Protein AF-A0A4U1AKC6-F1 (afdb_monomer_lite)

Secondary structure (DSSP, 8-state):
---HHHHHHHHHHHHSS--HHHHHHHHS-HHHHHHHH-GGGHHHHHHHHHHHH-HHHHHHHHHHHHHHHHHHHHHHHHHHT--HHHHHHHHHHHHHHHHHHHTBSS---HHHHHHHHHHTTGGGGT-SSTTHHHHHHHHHHHTT--HHHHHHHHHTGGGT--HHHHHHTTPPPS-----SHHHHHHHHHHHHHHHHHSS-STT--HHHHHHTHHHHHHH-HHHH-SHHHHHHHHHHHHHHHHHB--

pLDDT: mean 96.34, std 4.0, range [59.72, 98.94]

Foldseek 3Di:
DDDLVVQQVVCCVPPVGSVVVLSCVQPVDPVCNCVLLDLVCLLVNLVVQCVPPRDVSSLSSLLVSLCVLCVVLLVVLVVLQADPVLQVLLSQLLSLLSVLVSFFPDDDDNSLLNLLSNQLQSLNSPDPALCSLVSSLVVCVVVVHDPSSSLLNNQLRLLWDDQVVCVVRVHDGDGSDDDDPSSLSSSLSSLLSCVAPVCPDPPDDSVNSLVCVLVCLVVDCVSVVDVVSSVSSVVSSVVSVVRGDD

Structure (mmCIF, N/CA/C/O backbone):
data_AF-A0A4U1AKC6-F1
#
_entry.id   AF-A0A4U1AKC6-F1
#
loop_
_atom_site.group_PDB
_atom_site.id
_atom_site.type_symbol
_atom_site.label_atom_id
_atom_site.label_alt_id
_atom_site.label_comp_id
_atom_site.label_asym_id
_atom_site.label_entity_id
_atom_site.label_seq_id
_atom_site.pdbx_PDB_ins_code
_atom_site.Cartn_x
_atom_site.Cartn_y
_atom_site.Cartn_z
_atom_site.occupancy
_atom_site.B_iso_or_equiv
_atom_site.auth_seq_id
_atom_site.auth_comp_id
_atom_site.auth_asym_id
_atom_site.auth_atom_id
_atom_site.pdbx_PDB_model_num
ATOM 1 N N . MET A 1 1 ? -4.965 -4.550 -18.587 1.00 74.94 1 MET A N 1
ATOM 2 C CA . MET A 1 1 ? -3.741 -3.857 -18.993 1.00 74.94 1 MET A CA 1
ATOM 3 C C . MET A 1 1 ? -4.149 -2.709 -19.887 1.00 74.94 1 MET A C 1
ATOM 5 O O . MET A 1 1 ? -4.777 -2.966 -20.922 1.00 74.94 1 MET A O 1
ATOM 9 N N . PRO A 1 2 ? -3.927 -1.463 -19.452 1.00 80.12 2 PRO A N 1
ATOM 10 C CA . PRO A 1 2 ? -4.026 -0.302 -20.313 1.00 80.12 2 PRO A CA 1
ATOM 11 C C . PRO A 1 2 ? -3.166 -0.471 -21.583 1.00 80.12 2 PRO A C 1
ATOM 13 O O . PRO A 1 2 ? -2.236 -1.275 -21.623 1.00 80.12 2 PRO A O 1
ATOM 16 N N . PRO A 1 3 ? -3.486 0.234 -22.678 1.00 87.94 3 PRO A N 1
ATOM 17 C CA . PRO A 1 3 ? -2.631 0.234 -23.862 1.00 87.94 3 PRO A CA 1
ATOM 18 C C . PRO A 1 3 ? -1.276 0.905 -23.583 1.00 87.94 3 PRO A C 1
ATOM 20 O O . PRO A 1 3 ? -1.229 1.885 -22.849 1.00 87.94 3 PRO A O 1
ATOM 23 N N . TYR A 1 4 ? -0.207 0.494 -24.271 1.00 90.56 4 TYR A N 1
ATOM 24 C CA . TYR A 1 4 ? 1.135 1.106 -24.178 1.00 90.56 4 TYR A CA 1
ATOM 25 C C . TYR A 1 4 ? 1.124 2.650 -24.233 1.00 90.56 4 TYR A C 1
ATOM 27 O O . TYR A 1 4 ? 1.686 3.329 -23.379 1.00 90.56 4 TYR A O 1
ATOM 35 N N . ALA A 1 5 ? 0.393 3.233 -25.191 1.00 91.31 5 ALA A N 1
ATOM 36 C CA . ALA A 1 5 ? 0.282 4.690 -25.322 1.00 91.31 5 ALA A CA 1
ATOM 37 C C . ALA A 1 5 ? -0.410 5.368 -24.122 1.00 91.31 5 ALA A C 1
ATOM 39 O O . ALA A 1 5 ? -0.237 6.566 -23.906 1.00 91.31 5 ALA A O 1
ATOM 40 N N . GLN A 1 6 ? -1.226 4.628 -23.366 1.00 91.06 6 GLN A N 1
ATOM 41 C CA . GLN A 1 6 ? -1.815 5.111 -22.122 1.00 91.06 6 GLN A CA 1
ATOM 42 C C . GLN A 1 6 ? -0.769 5.144 -21.005 1.00 91.06 6 GLN A C 1
ATOM 44 O O . GLN A 1 6 ? -0.759 6.114 -20.255 1.00 91.06 6 GLN A O 1
ATOM 49 N N . HIS A 1 7 ? 0.125 4.154 -20.928 1.00 91.56 7 HIS A N 1
ATOM 50 C CA . HIS A 1 7 ? 1.204 4.140 -19.940 1.00 91.56 7 HIS A CA 1
ATOM 51 C C . HIS A 1 7 ? 2.146 5.340 -20.103 1.00 91.56 7 HIS A C 1
ATOM 53 O O . HIS A 1 7 ? 2.343 6.074 -19.140 1.00 91.56 7 HIS A O 1
ATOM 59 N N . LEU A 1 8 ? 2.591 5.650 -21.329 1.00 92.25 8 LEU A N 1
ATOM 60 C CA . LEU A 1 8 ? 3.432 6.835 -21.586 1.00 92.25 8 LEU A CA 1
ATOM 61 C C . LEU A 1 8 ? 2.764 8.145 -21.135 1.00 92.25 8 LEU A C 1
ATOM 63 O O . LEU A 1 8 ? 3.387 8.985 -20.489 1.00 92.25 8 LEU A O 1
ATOM 67 N N . LYS A 1 9 ? 1.466 8.312 -21.428 1.00 93.25 9 LYS A N 1
ATOM 68 C CA . LYS A 1 9 ? 0.697 9.495 -21.005 1.00 93.25 9 LYS A CA 1
ATOM 69 C C . LYS A 1 9 ? 0.550 9.577 -19.491 1.00 93.25 9 LYS A C 1
ATOM 71 O O . LYS A 1 9 ? 0.608 10.670 -18.929 1.00 93.25 9 LYS A O 1
ATOM 76 N N . THR A 1 10 ? 0.298 8.441 -18.845 1.00 91.00 10 THR A N 1
ATOM 77 C CA . THR A 1 10 ? 0.176 8.370 -17.390 1.00 91.00 10 THR A CA 1
ATOM 78 C C . THR A 1 10 ? 1.509 8.716 -16.726 1.00 91.00 10 THR A C 1
ATOM 80 O O . THR A 1 10 ? 1.499 9.556 -15.828 1.00 91.00 10 THR A O 1
ATOM 83 N N . SER A 1 11 ? 2.624 8.166 -17.217 1.00 92.00 11 SER A N 1
ATOM 84 C CA . SER A 1 11 ? 3.982 8.492 -16.765 1.00 92.00 11 SER A CA 1
ATOM 85 C C . SER A 1 11 ? 4.266 9.986 -16.901 1.00 92.00 11 SER A C 1
ATOM 87 O O . SER A 1 11 ? 4.540 10.649 -15.905 1.00 92.00 11 SER A O 1
ATOM 89 N N . LEU A 1 12 ? 4.059 10.558 -18.095 1.00 92.50 12 LEU A N 1
ATOM 90 C CA . LEU A 1 12 ? 4.281 11.986 -18.356 1.00 92.50 12 LEU A CA 1
ATOM 91 C C . LEU A 1 12 ? 3.506 12.886 -17.386 1.00 92.50 12 LEU A C 1
ATOM 93 O O . LEU A 1 12 ? 4.024 13.896 -16.917 1.00 92.50 12 LEU A O 1
ATOM 97 N N . ARG A 1 13 ? 2.261 12.518 -17.064 1.00 90.31 13 ARG A N 1
ATOM 98 C CA . ARG A 1 13 ? 1.429 13.259 -16.107 1.00 90.31 13 ARG A CA 1
ATOM 99 C C . ARG A 1 13 ? 1.973 13.189 -14.677 1.00 90.31 13 ARG A C 1
ATOM 101 O O . ARG A 1 13 ? 1.800 14.154 -13.940 1.00 90.31 13 ARG A O 1
ATOM 108 N N . ARG A 1 14 ? 2.556 12.059 -14.272 1.00 85.94 14 ARG A N 1
ATOM 109 C CA . ARG A 1 14 ? 3.042 11.824 -12.903 1.00 85.94 14 ARG A CA 1
ATOM 110 C C . ARG A 1 14 ? 4.423 12.411 -12.663 1.00 85.94 14 ARG A C 1
ATOM 112 O O . ARG A 1 14 ? 4.653 13.011 -11.622 1.00 85.94 14 ARG A O 1
ATOM 119 N N . THR A 1 15 ? 5.323 12.222 -13.618 1.00 86.56 15 THR A N 1
ATOM 120 C CA . THR A 1 15 ? 6.755 12.469 -13.429 1.00 86.56 15 THR A CA 1
ATOM 121 C C . THR A 1 15 ? 7.267 13.657 -14.241 1.00 86.56 15 THR A C 1
ATOM 123 O O . THR A 1 15 ? 8.363 14.144 -13.992 1.00 86.56 15 THR A O 1
ATOM 126 N N . GLY A 1 16 ? 6.489 14.137 -15.216 1.00 90.69 16 GLY A N 1
ATOM 127 C CA . GLY A 1 16 ? 6.961 15.095 -16.216 1.00 90.69 16 GLY A CA 1
ATOM 128 C C . GLY A 1 16 ? 7.743 14.453 -17.368 1.00 90.69 16 GLY A C 1
ATOM 129 O O . GLY A 1 16 ? 8.093 15.163 -18.306 1.00 90.69 16 GLY A O 1
ATOM 130 N N . GLU A 1 17 ? 7.948 13.130 -17.348 1.00 90.06 17 GLU A N 1
ATOM 131 C CA . GLU A 1 17 ? 8.683 12.360 -18.356 1.00 90.06 17 GLU A CA 1
ATOM 132 C C . GLU A 1 17 ? 7.906 11.093 -18.760 1.00 90.06 17 GLU A C 1
ATOM 134 O O . GLU A 1 17 ? 7.231 10.444 -17.959 1.00 90.06 17 GLU A O 1
ATOM 139 N N . GLU A 1 18 ? 8.004 10.679 -20.021 1.00 92.38 18 GLU A N 1
ATOM 140 C CA . GLU A 1 18 ? 7.294 9.478 -20.499 1.00 92.38 18 GLU A CA 1
ATOM 141 C C . GLU A 1 18 ? 7.918 8.166 -19.997 1.00 92.38 18 GLU A C 1
ATOM 143 O O . GLU A 1 18 ? 7.297 7.108 -20.114 1.00 92.38 18 GLU A O 1
ATOM 148 N N . TYR A 1 19 ? 9.163 8.212 -19.497 1.00 93.88 19 TYR A N 1
ATOM 149 C CA . TYR A 1 19 ? 9.968 7.025 -19.186 1.00 93.88 19 TYR A CA 1
ATOM 150 C C . TYR A 1 19 ? 9.898 5.979 -20.314 1.00 93.88 19 TYR A C 1
ATOM 152 O O . TYR A 1 19 ? 9.775 4.776 -20.079 1.00 93.88 19 TYR A O 1
ATOM 160 N N . GLN A 1 20 ? 9.952 6.443 -21.569 1.00 95.31 20 GLN A N 1
ATOM 161 C CA . GLN A 1 20 ? 9.741 5.599 -22.744 1.00 95.31 20 GLN A CA 1
ATOM 162 C C . GLN A 1 20 ? 10.664 4.364 -22.778 1.00 95.31 20 GLN A C 1
ATOM 164 O O . GLN A 1 20 ? 10.145 3.276 -23.016 1.00 95.31 20 GLN A O 1
ATOM 169 N N . PRO A 1 21 ? 11.976 4.452 -22.458 1.00 96.12 21 PRO A N 1
ATOM 170 C CA . PRO A 1 21 ? 12.844 3.270 -22.430 1.00 96.12 21 PRO A CA 1
ATOM 171 C C . PRO A 1 21 ? 12.407 2.192 -21.425 1.00 96.12 21 PRO A C 1
ATOM 173 O O . PRO A 1 21 ? 12.515 1.001 -21.718 1.00 96.12 21 PRO A O 1
ATOM 176 N N . LEU A 1 22 ? 11.890 2.597 -20.260 1.00 96.38 22 LEU A N 1
ATOM 177 C CA . LEU A 1 22 ? 11.347 1.680 -19.254 1.00 96.38 22 LEU A CA 1
ATOM 178 C C . LEU A 1 22 ? 10.074 1.004 -19.775 1.00 96.38 22 LEU A C 1
ATOM 180 O O . LEU A 1 22 ? 9.939 -0.213 -19.681 1.00 96.38 22 LEU A O 1
ATOM 184 N N . HIS A 1 23 ? 9.158 1.779 -20.356 1.00 95.25 23 HIS A N 1
ATOM 185 C CA . HIS A 1 23 ? 7.912 1.257 -20.914 1.00 95.25 23 HIS A CA 1
ATOM 186 C C . HIS A 1 23 ? 8.148 0.349 -22.124 1.00 95.25 23 HIS A C 1
ATOM 188 O O . HIS A 1 23 ? 7.481 -0.674 -22.271 1.00 95.25 23 HIS A O 1
ATOM 194 N N . ASP A 1 24 ? 9.131 0.667 -22.967 1.00 95.12 24 ASP A N 1
ATOM 195 C CA . ASP A 1 24 ? 9.575 -0.208 -24.052 1.00 95.12 24 ASP A CA 1
ATOM 196 C C . ASP A 1 24 ? 10.076 -1.542 -23.507 1.00 95.12 24 ASP A C 1
ATOM 198 O O . ASP A 1 24 ? 9.675 -2.603 -23.992 1.00 95.12 24 ASP A O 1
ATOM 202 N N . TRP A 1 25 ? 10.902 -1.493 -22.459 1.00 96.25 25 TRP A N 1
ATOM 203 C CA . TRP A 1 25 ? 11.347 -2.688 -21.760 1.00 96.25 25 TRP A CA 1
ATOM 204 C C . TRP A 1 25 ? 10.168 -3.448 -21.136 1.00 96.25 25 TRP A C 1
ATOM 206 O O . TRP A 1 25 ? 10.124 -4.664 -21.252 1.00 96.25 25 TRP A O 1
ATOM 216 N N . LEU A 1 26 ? 9.164 -2.807 -20.547 1.00 94.25 26 LEU A N 1
ATOM 217 C CA . LEU A 1 26 ? 8.027 -3.524 -19.952 1.00 94.25 26 LEU A CA 1
ATOM 218 C C . LEU A 1 26 ? 7.121 -4.204 -20.991 1.00 94.25 26 LEU A C 1
ATOM 220 O O . LEU A 1 26 ? 6.783 -5.382 -20.833 1.00 94.25 26 LEU A O 1
ATOM 224 N N . ASP A 1 27 ? 6.767 -3.491 -22.062 1.00 93.19 27 ASP A N 1
ATOM 225 C CA . ASP A 1 27 ? 5.608 -3.836 -22.893 1.00 93.19 27 ASP A CA 1
ATOM 226 C C . ASP A 1 27 ? 5.921 -4.213 -24.340 1.00 93.19 27 ASP A C 1
ATOM 228 O O . ASP A 1 27 ? 5.207 -5.032 -24.924 1.00 93.19 27 ASP A O 1
ATOM 232 N N . ASN A 1 28 ? 6.980 -3.657 -24.933 1.00 90.62 28 ASN A N 1
ATOM 233 C CA . ASN A 1 28 ? 7.262 -3.814 -26.366 1.00 90.62 28 ASN A CA 1
ATOM 234 C C . ASN A 1 28 ? 8.103 -5.059 -26.696 1.00 90.62 28 ASN A C 1
ATOM 236 O O . ASN A 1 28 ? 8.597 -5.212 -27.813 1.00 90.62 28 ASN A O 1
ATOM 240 N N . HIS A 1 29 ? 8.190 -5.990 -25.743 1.00 89.81 29 HIS A N 1
ATOM 241 C CA . HIS A 1 29 ? 8.815 -7.303 -25.890 1.00 89.81 29 HIS A CA 1
ATOM 242 C C . HIS A 1 29 ? 7.900 -8.399 -25.316 1.00 89.81 29 HIS A C 1
ATOM 244 O O . HIS A 1 29 ? 8.064 -8.803 -24.156 1.00 89.81 29 HIS A O 1
ATOM 250 N N . PRO A 1 30 ? 6.908 -8.879 -26.091 1.00 86.50 30 PRO A N 1
ATOM 251 C CA . PRO A 1 30 ? 5.894 -9.822 -25.615 1.00 86.50 30 PRO A CA 1
ATOM 252 C C . PRO A 1 30 ? 6.463 -11.103 -24.990 1.00 86.50 30 PRO A C 1
ATOM 254 O O . PRO A 1 30 ? 5.869 -11.655 -24.069 1.00 86.50 30 PRO A O 1
ATOM 257 N N . GLU A 1 31 ? 7.625 -11.557 -25.458 1.00 91.75 31 GLU A N 1
ATOM 258 C CA . GLU A 1 31 ? 8.335 -12.733 -24.956 1.00 91.75 31 GLU A CA 1
ATOM 259 C C . GLU A 1 31 ? 8.866 -12.571 -23.522 1.00 91.75 31 GLU A C 1
ATOM 261 O O . GLU A 1 31 ? 9.054 -13.565 -22.822 1.00 91.75 31 GLU A O 1
ATOM 266 N N . PHE A 1 32 ? 9.073 -11.331 -23.068 1.00 91.38 32 PHE A N 1
ATOM 267 C CA . PHE A 1 32 ? 9.562 -11.015 -21.725 1.00 91.38 32 PHE A CA 1
ATOM 268 C C . PHE A 1 32 ? 8.517 -10.320 -20.850 1.00 91.38 32 PHE A C 1
ATOM 270 O O . PHE A 1 32 ? 8.712 -10.254 -19.635 1.00 91.38 32 PHE A O 1
ATOM 277 N N . LYS A 1 33 ? 7.408 -9.835 -21.431 1.00 90.50 33 LYS A N 1
ATOM 278 C CA . LYS A 1 33 ? 6.385 -9.059 -20.715 1.00 90.50 33 LYS A CA 1
ATOM 279 C C . LYS A 1 33 ? 5.921 -9.762 -19.441 1.00 90.50 33 LYS A C 1
ATOM 281 O O . LYS A 1 33 ? 5.939 -9.143 -18.383 1.00 90.50 33 LYS A O 1
ATOM 286 N N . THR A 1 34 ? 5.580 -11.052 -19.509 1.00 91.62 34 THR A N 1
ATOM 287 C CA . THR A 1 34 ? 5.166 -11.820 -18.322 1.00 91.62 34 THR A CA 1
ATOM 288 C C . THR A 1 34 ? 6.220 -11.742 -17.220 1.00 91.62 34 THR A C 1
ATOM 290 O O . THR A 1 34 ? 5.922 -11.232 -16.150 1.00 91.62 34 THR A O 1
ATOM 293 N N . ALA A 1 35 ? 7.472 -12.125 -17.497 1.00 93.69 35 ALA A N 1
ATOM 294 C CA . ALA A 1 35 ? 8.550 -12.119 -16.502 1.00 93.69 35 ALA A CA 1
ATOM 295 C C . ALA A 1 35 ? 8.815 -10.729 -15.890 1.00 93.69 35 ALA A C 1
ATOM 297 O O . ALA A 1 35 ? 9.144 -10.622 -14.710 1.00 93.69 35 ALA A O 1
ATOM 298 N N . ARG A 1 36 ? 8.633 -9.657 -16.668 1.00 95.19 36 ARG A N 1
ATOM 299 C CA . ARG A 1 36 ? 8.814 -8.271 -16.204 1.00 95.19 36 ARG A CA 1
ATOM 300 C C . ARG A 1 36 ? 7.673 -7.778 -15.299 1.00 95.19 36 ARG A C 1
ATOM 302 O O . ARG A 1 36 ? 7.880 -6.850 -14.525 1.00 95.19 36 ARG A O 1
ATOM 309 N N . HIS A 1 37 ? 6.514 -8.439 -15.342 1.00 95.38 37 HIS A N 1
ATOM 310 C CA . HIS A 1 37 ? 5.344 -8.165 -14.496 1.00 95.38 37 HIS A CA 1
ATOM 311 C C . HIS A 1 37 ? 5.134 -9.209 -13.385 1.00 95.38 37 HIS A C 1
ATOM 313 O O . HIS A 1 37 ? 4.281 -9.026 -12.516 1.00 95.38 37 HIS A O 1
ATOM 319 N N . GLU A 1 38 ? 5.884 -10.315 -13.399 1.00 95.44 38 GLU A N 1
ATOM 320 C CA . GLU A 1 38 ? 5.752 -11.386 -12.413 1.00 95.44 38 GLU A CA 1
ATOM 321 C C . GLU A 1 38 ? 6.116 -10.897 -11.006 1.00 95.44 38 GLU A C 1
ATOM 323 O O . GLU A 1 38 ? 7.218 -10.403 -10.748 1.00 95.44 38 GLU A O 1
ATOM 328 N N . LEU A 1 39 ? 5.213 -11.128 -10.050 1.00 97.19 39 LEU A N 1
ATOM 329 C CA . LEU A 1 39 ? 5.406 -10.717 -8.657 1.00 97.19 39 LEU A CA 1
ATOM 330 C C . LEU A 1 39 ? 6.612 -11.403 -7.998 1.00 97.19 39 LEU A C 1
ATOM 332 O O . LEU A 1 39 ? 7.217 -10.854 -7.078 1.00 97.19 39 LEU A O 1
ATOM 336 N N . SER A 1 40 ? 6.986 -12.602 -8.450 1.00 95.88 40 SER A N 1
ATOM 337 C CA . SER A 1 40 ? 8.183 -13.293 -7.960 1.00 95.88 40 SER A CA 1
ATOM 338 C C . SER A 1 40 ? 9.488 -12.650 -8.431 1.00 95.88 40 SER A C 1
ATOM 340 O O . SER A 1 40 ? 10.507 -12.841 -7.775 1.00 95.88 40 SER A O 1
ATOM 342 N N . ALA A 1 41 ? 9.461 -11.888 -9.527 1.00 96.75 41 ALA A N 1
ATOM 343 C CA . ALA A 1 41 ? 10.635 -11.271 -10.144 1.00 96.75 41 ALA A CA 1
ATOM 344 C C . ALA A 1 41 ? 10.841 -9.802 -9.729 1.00 96.75 41 ALA A C 1
ATOM 346 O O . ALA A 1 41 ? 11.781 -9.162 -10.192 1.00 96.75 41 ALA A O 1
ATOM 347 N N . LEU A 1 42 ? 10.004 -9.248 -8.837 1.00 97.31 42 LEU A N 1
ATOM 348 C CA . LEU A 1 42 ? 10.067 -7.826 -8.464 1.00 97.31 42 LEU A CA 1
ATOM 349 C C . LEU A 1 42 ? 11.435 -7.384 -7.938 1.00 97.31 42 LEU A C 1
ATOM 351 O O . LEU A 1 42 ? 11.837 -6.262 -8.214 1.00 97.31 42 LEU A O 1
ATOM 355 N N . ALA A 1 43 ? 12.146 -8.235 -7.194 1.00 96.75 43 ALA A N 1
ATOM 356 C CA . ALA A 1 43 ? 13.473 -7.903 -6.671 1.00 96.75 43 ALA A CA 1
ATOM 357 C C . ALA A 1 43 ? 14.501 -7.718 -7.803 1.00 96.75 43 ALA A C 1
ATOM 359 O O . ALA A 1 43 ? 15.199 -6.707 -7.855 1.00 96.75 43 ALA A O 1
ATOM 360 N N . GLU A 1 44 ? 14.545 -8.675 -8.733 1.00 97.25 44 GLU A N 1
ATOM 361 C CA . GLU A 1 44 ? 15.446 -8.666 -9.891 1.00 97.25 44 GLU A CA 1
ATOM 362 C C . GLU A 1 44 ? 15.096 -7.520 -10.848 1.00 97.25 44 GLU A C 1
ATOM 364 O O . GLU A 1 44 ? 15.972 -6.762 -11.265 1.00 97.25 44 GLU A O 1
ATOM 369 N N . ASN A 1 45 ? 13.803 -7.333 -11.133 1.00 98.00 45 ASN A N 1
ATOM 370 C CA . ASN A 1 45 ? 13.319 -6.256 -11.993 1.00 98.00 45 ASN A CA 1
ATOM 371 C C . ASN A 1 45 ? 13.583 -4.878 -11.373 1.00 98.00 45 ASN A C 1
ATOM 373 O O . ASN A 1 45 ? 14.063 -3.989 -12.070 1.00 98.00 45 ASN A O 1
ATOM 377 N N . ARG A 1 46 ? 13.359 -4.704 -10.061 1.00 97.69 46 ARG A N 1
ATOM 378 C CA . ARG A 1 46 ? 13.706 -3.469 -9.338 1.00 97.69 46 ARG A CA 1
ATOM 379 C C . ARG A 1 46 ? 15.189 -3.145 -9.479 1.00 97.69 46 ARG A C 1
ATOM 381 O O . ARG A 1 46 ? 15.525 -1.999 -9.759 1.00 97.69 46 ARG A O 1
ATOM 388 N N . GLN A 1 47 ? 16.065 -4.131 -9.269 1.00 97.62 47 GLN A N 1
ATOM 389 C CA . GLN A 1 47 ? 17.507 -3.935 -9.409 1.00 97.62 47 GLN A CA 1
ATOM 390 C C . GLN A 1 47 ? 17.862 -3.509 -10.837 1.00 97.62 47 GLN A C 1
ATOM 392 O O . GLN A 1 47 ? 18.533 -2.496 -11.017 1.00 97.62 47 GLN A O 1
ATOM 397 N N . PHE A 1 48 ? 17.361 -4.232 -11.842 1.00 97.94 48 PHE A N 1
ATOM 398 C CA . PHE A 1 48 ? 17.615 -3.915 -13.245 1.00 97.94 48 PHE A CA 1
ATOM 399 C C . PHE A 1 48 ? 17.151 -2.498 -13.605 1.00 97.94 48 PHE A C 1
ATOM 401 O O . PHE A 1 48 ? 17.906 -1.735 -14.204 1.00 97.94 48 PHE A O 1
ATOM 408 N N . VAL A 1 49 ? 15.928 -2.126 -13.222 1.00 98.12 49 VAL A N 1
ATOM 409 C CA . VAL A 1 49 ? 15.372 -0.796 -13.496 1.00 98.12 49 VAL A CA 1
ATOM 410 C C . VAL A 1 49 ? 16.213 0.293 -12.828 1.00 98.12 49 VAL A C 1
ATOM 412 O O . VAL A 1 49 ? 16.580 1.261 -13.491 1.00 98.12 49 VAL A O 1
ATOM 415 N N . GLY A 1 50 ? 16.585 0.109 -11.558 1.00 97.50 50 GLY A N 1
ATOM 416 C CA . GLY A 1 50 ? 17.413 1.068 -10.826 1.00 97.50 50 GLY A CA 1
ATOM 417 C C . GLY A 1 50 ? 18.804 1.249 -11.437 1.00 97.50 50 GLY A C 1
ATOM 418 O O . GLY A 1 50 ? 19.258 2.378 -11.601 1.00 97.50 50 GLY A O 1
ATOM 419 N N . GLU A 1 51 ? 19.460 0.160 -11.847 1.00 97.94 51 GLU A N 1
ATOM 420 C CA . GLU A 1 51 ? 20.788 0.205 -12.480 1.00 97.94 51 GLU A CA 1
ATOM 421 C C . GLU A 1 51 ? 20.779 0.895 -13.853 1.00 97.94 51 GLU A C 1
ATOM 423 O O . GLU A 1 51 ? 21.781 1.498 -14.240 1.00 97.94 51 GLU A O 1
ATOM 428 N N . ASN A 1 52 ? 19.668 0.816 -14.592 1.00 97.88 52 ASN A N 1
ATOM 429 C CA . ASN A 1 52 ? 19.574 1.366 -15.947 1.00 97.88 52 ASN A CA 1
ATOM 430 C C . ASN A 1 52 ? 18.986 2.784 -15.992 1.00 97.88 52 ASN A C 1
ATOM 432 O O . ASN A 1 52 ? 19.373 3.564 -16.864 1.00 97.88 52 ASN A O 1
ATOM 436 N N . TRP A 1 53 ? 18.062 3.121 -15.086 1.00 96.81 53 TRP A N 1
ATOM 437 C CA . TRP A 1 53 ? 17.256 4.346 -15.180 1.00 96.81 53 TRP A CA 1
ATOM 438 C C . TRP A 1 53 ? 17.059 5.106 -13.857 1.00 96.81 53 TRP A C 1
ATOM 440 O O . TRP A 1 53 ? 16.446 6.171 -13.871 1.00 96.81 53 TRP A O 1
ATOM 450 N N . GLY A 1 54 ? 17.609 4.628 -12.737 1.00 95.19 54 GLY A N 1
ATOM 451 C CA . GLY A 1 54 ? 17.581 5.330 -11.447 1.00 95.19 54 GLY A CA 1
ATOM 452 C C . GLY A 1 54 ? 16.293 5.152 -10.631 1.00 95.19 54 GLY A C 1
ATOM 453 O O . GLY A 1 54 ? 15.380 4.421 -11.011 1.00 95.19 54 GLY A O 1
ATOM 454 N N . ASP A 1 55 ? 16.238 5.815 -9.472 1.00 92.94 55 ASP A N 1
ATOM 455 C CA . ASP A 1 55 ? 15.209 5.578 -8.446 1.00 92.94 55 ASP A CA 1
ATOM 456 C C . ASP A 1 55 ? 13.804 6.039 -8.863 1.00 92.94 55 ASP A C 1
ATOM 458 O O . ASP A 1 55 ? 12.823 5.349 -8.591 1.00 92.94 55 ASP A O 1
ATOM 462 N N . GLU A 1 56 ? 13.683 7.156 -9.583 1.00 93.50 56 GLU A N 1
ATOM 463 C CA . GLU A 1 56 ? 12.380 7.607 -10.093 1.00 93.50 56 GLU A CA 1
ATOM 464 C C . GLU A 1 56 ? 11.776 6.598 -11.085 1.00 93.50 56 GLU A C 1
ATOM 466 O O . GLU A 1 56 ? 10.574 6.325 -11.047 1.00 93.50 56 GLU A O 1
ATOM 471 N N . ALA A 1 57 ? 12.614 5.965 -11.914 1.00 95.69 57 ALA A N 1
ATOM 472 C CA . ALA A 1 57 ? 12.179 4.900 -12.812 1.00 95.69 57 ALA A CA 1
ATOM 473 C C . ALA A 1 57 ? 11.749 3.638 -12.050 1.00 95.69 57 ALA A C 1
ATOM 475 O O . ALA A 1 57 ? 10.854 2.929 -12.504 1.00 95.69 57 ALA A O 1
ATOM 476 N N . VAL A 1 58 ? 12.341 3.354 -10.883 1.00 97.12 58 VAL A N 1
ATOM 477 C CA . VAL A 1 58 ? 11.884 2.264 -10.003 1.00 97.12 58 VAL A CA 1
ATOM 478 C C . VAL A 1 58 ? 10.473 2.548 -9.490 1.00 97.12 58 VAL A C 1
ATOM 480 O O . VAL A 1 58 ? 9.631 1.647 -9.503 1.00 97.12 58 VAL A O 1
ATOM 483 N N . THR A 1 59 ? 10.184 3.784 -9.084 1.00 95.75 59 THR A N 1
ATOM 484 C CA . THR A 1 59 ? 8.829 4.179 -8.676 1.00 95.75 59 THR A CA 1
ATOM 485 C C . THR A 1 59 ? 7.834 4.015 -9.823 1.00 95.75 59 THR A C 1
ATOM 487 O O . THR A 1 59 ? 6.790 3.386 -9.627 1.00 95.75 59 THR A O 1
ATOM 490 N N . GLU A 1 60 ? 8.175 4.486 -11.027 1.00 96.69 60 GLU A N 1
ATOM 491 C CA . GLU A 1 60 ? 7.315 4.332 -12.209 1.00 96.69 60 GLU A CA 1
ATOM 492 C C . GLU A 1 60 ? 7.123 2.857 -12.598 1.00 96.69 60 GLU A C 1
ATOM 494 O O . GLU A 1 60 ? 6.011 2.439 -12.915 1.00 96.69 60 GLU A O 1
ATOM 499 N N . PHE A 1 61 ? 8.163 2.027 -12.482 1.00 97.94 61 PHE A N 1
ATOM 500 C CA . PHE A 1 61 ? 8.065 0.580 -12.684 1.00 97.94 61 PHE A CA 1
ATOM 501 C C . PHE A 1 61 ? 7.022 -0.055 -11.756 1.00 97.94 61 PHE A C 1
ATOM 503 O O . PHE A 1 61 ? 6.156 -0.805 -12.214 1.00 97.94 61 PHE A O 1
ATOM 510 N N . PHE A 1 62 ? 7.067 0.251 -10.457 1.00 98.31 62 PHE A N 1
ATOM 511 C CA . PHE A 1 62 ? 6.084 -0.295 -9.523 1.00 98.31 62 PHE A CA 1
ATOM 512 C C . PHE A 1 62 ? 4.681 0.254 -9.775 1.00 98.31 62 PHE A C 1
ATOM 514 O O . PHE A 1 62 ? 3.722 -0.502 -9.622 1.00 98.31 62 PHE A O 1
ATOM 521 N N . LEU A 1 63 ? 4.533 1.523 -10.172 1.00 96.62 63 LEU A N 1
ATOM 522 C CA . LEU A 1 63 ? 3.231 2.087 -10.544 1.00 96.62 63 LEU A CA 1
ATOM 523 C C . LEU A 1 63 ? 2.634 1.337 -11.729 1.00 96.62 63 LEU A C 1
ATOM 525 O O . LEU A 1 63 ? 1.497 0.872 -11.648 1.00 96.62 63 LEU A O 1
ATOM 529 N N . HIS A 1 64 ? 3.431 1.146 -12.779 1.00 96.31 64 HIS A N 1
ATOM 530 C CA . HIS A 1 64 ? 3.038 0.395 -13.961 1.00 96.31 64 HIS A CA 1
ATOM 531 C C . HIS A 1 64 ? 2.552 -1.012 -13.594 1.00 96.31 64 HIS A C 1
ATOM 533 O O . HIS A 1 64 ? 1.421 -1.380 -13.910 1.00 96.31 64 HIS A O 1
ATOM 539 N N . VAL A 1 65 ? 3.376 -1.785 -12.875 1.00 97.31 65 VAL A N 1
ATOM 540 C CA . VAL A 1 65 ? 3.033 -3.160 -12.475 1.00 97.31 65 VAL A CA 1
ATOM 541 C C . VAL A 1 65 ? 1.785 -3.190 -11.591 1.00 97.31 65 VAL A C 1
ATOM 543 O O . VAL A 1 65 ? 0.944 -4.075 -11.748 1.00 97.31 65 VAL A O 1
ATOM 546 N N . THR A 1 66 ? 1.632 -2.221 -10.686 1.00 98.00 66 THR A N 1
ATOM 547 C CA . THR A 1 66 ? 0.468 -2.119 -9.792 1.00 98.00 66 THR A CA 1
ATOM 548 C C . THR A 1 66 ? -0.818 -1.893 -10.578 1.00 98.00 66 THR A C 1
ATOM 550 O O . THR A 1 66 ? -1.802 -2.596 -10.357 1.00 98.00 66 THR A O 1
ATOM 553 N N . GLU A 1 67 ? -0.821 -0.949 -11.518 1.00 95.62 67 GLU A N 1
ATOM 554 C CA . GLU A 1 67 ? -1.999 -0.646 -12.334 1.00 95.62 67 GLU A CA 1
ATOM 555 C C . GLU A 1 67 ? -2.363 -1.795 -13.276 1.00 95.62 67 GLU A C 1
ATOM 557 O O . GLU A 1 67 ? -3.546 -2.113 -13.430 1.00 95.62 67 GLU A O 1
ATOM 562 N N . ASP A 1 68 ? -1.365 -2.458 -13.866 1.00 95.56 68 ASP A N 1
ATOM 563 C CA . ASP A 1 68 ? -1.594 -3.615 -14.732 1.00 95.56 68 ASP A CA 1
ATOM 564 C C . ASP A 1 68 ? -2.176 -4.802 -13.959 1.00 95.56 68 ASP A C 1
ATOM 566 O O . ASP A 1 68 ? -3.116 -5.454 -14.435 1.00 95.56 68 ASP A O 1
ATOM 570 N N . LEU A 1 69 ? -1.666 -5.037 -12.746 1.00 97.00 69 LEU A N 1
ATOM 571 C CA . LEU A 1 69 ? -2.136 -6.082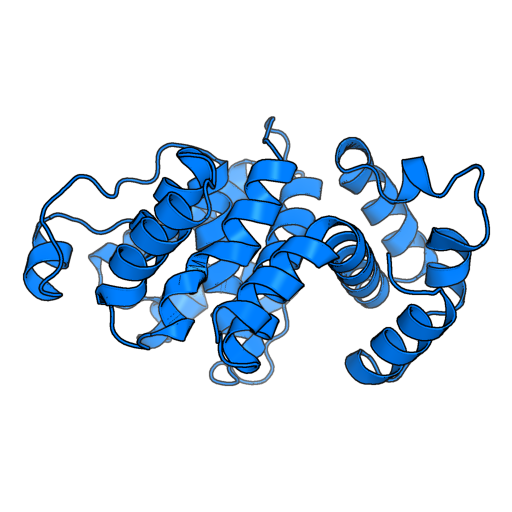 -11.842 1.00 97.00 69 LEU A CA 1
ATOM 572 C C . LEU A 1 69 ? -3.556 -5.815 -11.327 1.00 97.00 69 LEU A C 1
ATOM 574 O O . LEU A 1 69 ? -4.365 -6.743 -11.281 1.00 97.00 69 LEU A O 1
ATOM 578 N N . LEU A 1 70 ? -3.846 -4.574 -10.922 1.00 97.94 70 LEU A N 1
ATOM 579 C CA . LEU A 1 70 ? -5.024 -4.213 -10.121 1.00 97.94 70 LEU A CA 1
ATOM 580 C C . LEU A 1 70 ? -6.085 -3.424 -10.890 1.00 97.94 70 LEU A C 1
ATOM 582 O O . LEU A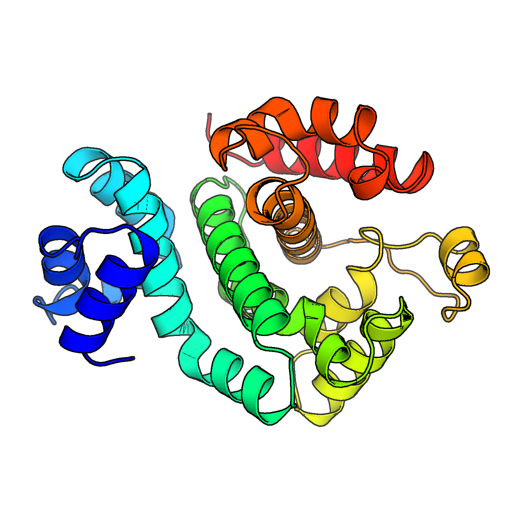 1 70 ? -6.998 -2.869 -10.285 1.00 97.94 70 LEU A O 1
ATOM 586 N N . MET A 1 71 ? -6.005 -3.368 -12.222 1.00 97.06 71 MET A N 1
ATOM 587 C CA . MET A 1 71 ? -6.953 -2.625 -13.063 1.00 97.06 71 MET A CA 1
ATOM 588 C C . MET A 1 71 ? -8.424 -2.905 -12.700 1.00 97.06 71 MET A C 1
ATOM 590 O O . MET A 1 71 ? -9.238 -1.986 -12.659 1.00 97.06 71 MET A O 1
ATOM 594 N N . LYS A 1 72 ? -8.771 -4.166 -12.399 1.00 97.88 72 LYS A N 1
ATOM 595 C CA . LYS A 1 72 ? -10.141 -4.548 -12.021 1.00 97.88 72 LYS A CA 1
ATOM 596 C C . LYS A 1 72 ? -10.508 -4.046 -10.626 1.00 97.88 72 LYS A C 1
ATOM 598 O O . LYS A 1 72 ? -11.609 -3.547 -10.431 1.00 97.88 72 LYS A O 1
ATOM 603 N N . GLU A 1 73 ? -9.607 -4.182 -9.664 1.00 98.56 73 GLU A N 1
ATOM 604 C CA . GLU A 1 73 ? -9.778 -3.713 -8.292 1.00 98.56 73 GLU A CA 1
ATOM 605 C C . GLU A 1 73 ? -9.914 -2.184 -8.229 1.00 98.56 73 GLU A C 1
ATOM 607 O O . GLU A 1 73 ? -10.799 -1.678 -7.541 1.00 98.56 73 GLU A O 1
ATOM 612 N N . ILE A 1 74 ? -9.127 -1.454 -9.024 1.00 98.44 74 ILE A N 1
ATOM 613 C CA . ILE A 1 74 ? -9.236 0.003 -9.189 1.00 98.44 74 ILE A CA 1
ATOM 614 C C . ILE A 1 74 ? -10.624 0.383 -9.727 1.00 98.44 74 ILE A C 1
ATOM 616 O O . ILE A 1 74 ? -11.261 1.304 -9.210 1.00 98.44 74 ILE A O 1
ATOM 620 N N . ASP A 1 75 ? -11.125 -0.332 -10.738 1.00 98.19 75 ASP A N 1
ATOM 621 C CA . ASP A 1 75 ? -12.472 -0.100 -11.269 1.00 98.19 75 ASP A CA 1
ATOM 622 C C . ASP A 1 75 ? -13.564 -0.413 -10.234 1.00 98.19 75 ASP A C 1
ATOM 624 O O . ASP A 1 75 ? -14.550 0.322 -10.151 1.00 98.19 75 ASP A O 1
ATOM 628 N N . IL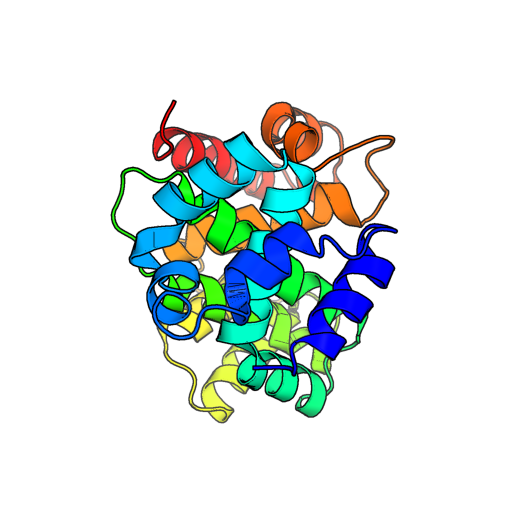E A 1 76 ? -13.382 -1.446 -9.401 1.00 98.50 76 ILE A N 1
ATOM 629 C CA . ILE A 1 76 ? -14.298 -1.767 -8.294 1.00 98.50 76 ILE A CA 1
ATOM 630 C C . ILE A 1 76 ? -14.360 -0.611 -7.289 1.00 98.50 76 ILE A C 1
ATOM 632 O O . ILE A 1 76 ? -15.463 -0.220 -6.907 1.00 98.50 76 ILE A O 1
ATOM 636 N N . LEU A 1 77 ? -13.225 -0.018 -6.893 1.00 98.56 77 LEU A N 1
ATOM 637 C CA . LEU A 1 77 ? -13.225 1.146 -5.994 1.00 98.56 77 LEU A CA 1
ATOM 638 C C . LEU A 1 77 ? -14.017 2.319 -6.586 1.00 98.56 77 LEU A C 1
ATOM 640 O O . LEU A 1 77 ? -14.869 2.907 -5.916 1.00 98.56 77 LEU A O 1
ATOM 644 N N . LYS A 1 78 ? -13.768 2.637 -7.861 1.00 98.31 78 LYS A N 1
ATOM 645 C CA . LYS A 1 78 ? -14.463 3.723 -8.568 1.00 98.31 78 LYS A CA 1
ATOM 646 C C . LYS A 1 78 ? -15.970 3.469 -8.630 1.00 98.31 78 LYS A C 1
ATOM 648 O O . LYS A 1 78 ? -16.760 4.364 -8.344 1.00 98.31 78 LYS A O 1
ATOM 653 N N . GLN A 1 79 ? -16.379 2.241 -8.946 1.00 98.19 79 GLN A N 1
ATOM 654 C CA . GLN A 1 79 ? -17.792 1.847 -9.003 1.00 98.19 79 GLN A CA 1
ATOM 655 C C . GLN A 1 79 ? -18.463 1.822 -7.624 1.00 98.19 79 GLN A C 1
ATOM 657 O O . GLN A 1 79 ? -19.646 2.143 -7.517 1.00 98.19 79 GLN A O 1
ATOM 662 N N . ALA A 1 80 ? -17.721 1.491 -6.564 1.00 97.69 80 ALA A N 1
ATOM 663 C CA . ALA A 1 80 ? -18.205 1.562 -5.187 1.00 97.69 80 ALA A CA 1
ATOM 664 C C . ALA A 1 80 ? -18.474 3.009 -4.726 1.00 97.69 80 ALA A C 1
ATOM 666 O O . ALA A 1 80 ? -19.181 3.218 -3.733 1.00 97.69 80 ALA A O 1
ATOM 667 N N . GLY A 1 81 ? -17.955 3.996 -5.466 1.00 97.88 81 GLY A N 1
ATOM 668 C CA . GLY A 1 81 ? -18.068 5.418 -5.167 1.00 97.88 81 GLY A CA 1
ATOM 669 C C . GLY A 1 81 ? -16.940 5.932 -4.280 1.00 97.88 81 GLY A C 1
ATOM 670 O O . GLY A 1 81 ? -17.150 6.908 -3.563 1.00 97.88 81 GLY A O 1
ATOM 671 N N . CYS A 1 82 ? -15.771 5.277 -4.278 1.00 98.31 82 CYS A N 1
ATOM 672 C CA . CYS A 1 82 ? -14.597 5.828 -3.608 1.00 98.31 82 CYS A CA 1
ATOM 673 C C . CYS A 1 82 ? -14.216 7.182 -4.242 1.00 98.31 82 CYS A C 1
ATOM 675 O O . CYS A 1 82 ? -14.133 7.271 -5.471 1.00 98.31 82 CYS A O 1
ATOM 677 N N . PRO A 1 83 ? -13.972 8.221 -3.425 1.00 97.69 83 PRO A N 1
ATOM 678 C CA . PRO A 1 83 ? -13.418 9.495 -3.879 1.00 97.69 83 PRO A CA 1
ATOM 679 C C . PRO A 1 83 ? -12.091 9.302 -4.625 1.00 97.69 83 PRO A C 1
ATOM 681 O O . PRO A 1 83 ? -11.322 8.409 -4.273 1.00 97.69 83 PRO A O 1
ATOM 684 N N . GLU A 1 84 ? -11.809 10.146 -5.622 1.00 97.38 84 GLU A N 1
ATOM 685 C CA . GLU A 1 84 ? -10.599 10.041 -6.461 1.00 97.38 84 GLU A CA 1
ATOM 686 C C . GLU A 1 84 ? -9.318 10.026 -5.615 1.00 97.38 84 GLU A C 1
ATOM 688 O O . GLU A 1 84 ? -8.510 9.118 -5.751 1.00 97.38 84 GLU A O 1
ATOM 693 N N . GLU A 1 85 ? -9.216 10.923 -4.634 1.00 97.06 85 GLU A N 1
ATOM 694 C CA . GLU A 1 85 ? -8.115 10.970 -3.661 1.00 97.06 85 GLU A CA 1
ATOM 695 C C . GLU A 1 85 ? -7.920 9.662 -2.869 1.00 97.06 85 GLU A C 1
ATOM 697 O O . GLU A 1 85 ? -6.792 9.279 -2.577 1.00 97.06 85 GLU A O 1
ATOM 702 N N . ALA A 1 86 ? -8.999 8.939 -2.542 1.00 97.94 86 ALA A N 1
ATOM 703 C CA . ALA A 1 86 ? -8.915 7.660 -1.836 1.00 97.94 86 ALA A CA 1
ATOM 704 C C . ALA A 1 86 ? -8.496 6.520 -2.777 1.00 97.94 86 ALA A C 1
ATOM 706 O O . ALA A 1 86 ? -7.804 5.593 -2.354 1.00 97.94 86 ALA A O 1
ATOM 707 N N . VAL A 1 87 ? -8.901 6.588 -4.050 1.00 98.56 87 VAL A N 1
ATOM 708 C CA . VAL A 1 87 ? -8.443 5.659 -5.091 1.00 98.56 87 VAL A CA 1
ATOM 709 C C . VAL A 1 87 ? -6.951 5.860 -5.350 1.00 98.56 87 VAL A C 1
ATOM 711 O O . VAL A 1 87 ? -6.209 4.882 -5.331 1.00 98.56 87 VAL A O 1
ATOM 714 N N . ASP A 1 88 ? -6.510 7.106 -5.524 1.00 97.88 88 ASP A N 1
ATOM 715 C CA . ASP A 1 88 ? -5.106 7.450 -5.760 1.00 97.88 88 ASP A CA 1
ATOM 716 C C . ASP A 1 88 ? -4.225 7.053 -4.569 1.00 97.88 88 ASP A C 1
ATOM 718 O O . ASP A 1 88 ? -3.203 6.394 -4.763 1.00 97.88 88 ASP A O 1
ATOM 722 N N . HIS A 1 89 ? -4.667 7.340 -3.336 1.00 98.56 89 HIS A N 1
ATOM 723 C CA . HIS A 1 89 ? -4.002 6.859 -2.118 1.00 98.56 89 HIS A CA 1
ATOM 724 C C . HIS A 1 89 ? -3.871 5.336 -2.119 1.00 98.56 89 HIS A C 1
ATOM 726 O O . HIS A 1 89 ? -2.781 4.803 -1.950 1.00 98.56 89 HIS A O 1
ATOM 732 N N . SER A 1 90 ? -4.957 4.609 -2.387 1.00 98.75 90 SER A N 1
ATOM 733 C CA . SER A 1 90 ? -4.945 3.141 -2.356 1.00 98.75 90 SER A CA 1
ATOM 734 C C . SER A 1 90 ? -4.041 2.522 -3.433 1.00 98.75 90 SER A C 1
ATOM 736 O O . SER A 1 90 ? -3.407 1.493 -3.185 1.00 98.75 90 SER A O 1
ATOM 738 N N . ILE A 1 91 ? -3.942 3.145 -4.616 1.00 98.69 91 ILE A N 1
ATOM 739 C CA . ILE A 1 91 ? -2.988 2.750 -5.666 1.00 98.69 91 ILE A CA 1
ATOM 740 C C . ILE A 1 91 ? -1.553 2.951 -5.171 1.00 98.69 91 ILE A C 1
ATOM 742 O O . ILE A 1 91 ? -0.723 2.054 -5.325 1.00 98.69 91 ILE A O 1
ATOM 746 N N . GLU A 1 92 ? -1.269 4.085 -4.533 1.00 98.62 92 GLU A N 1
ATOM 747 C CA . GLU A 1 92 ? 0.062 4.404 -4.018 1.00 98.62 92 GLU A CA 1
ATOM 748 C C . GLU A 1 92 ? 0.473 3.488 -2.852 1.00 98.62 92 GLU A C 1
ATOM 750 O O . GLU A 1 92 ? 1.607 3.005 -2.805 1.00 98.62 92 GLU A O 1
ATOM 755 N N . VAL A 1 93 ? -0.465 3.128 -1.967 1.00 98.94 93 VAL A N 1
ATOM 756 C CA . VAL A 1 93 ? -0.241 2.113 -0.923 1.00 98.94 93 VAL A CA 1
ATOM 757 C C . VAL A 1 93 ? 0.043 0.741 -1.540 1.00 98.94 93 VAL A C 1
ATOM 759 O O . VAL A 1 93 ? 0.945 0.035 -1.076 1.00 98.94 93 VAL A O 1
ATOM 762 N N . ALA A 1 94 ? -0.674 0.351 -2.599 1.00 98.88 94 ALA A N 1
ATOM 763 C CA . ALA A 1 94 ? -0.438 -0.919 -3.289 1.00 98.88 94 ALA A CA 1
ATOM 764 C C . ALA A 1 94 ? 0.934 -0.952 -3.976 1.00 98.88 94 ALA A C 1
ATOM 766 O O . ALA A 1 94 ? 1.681 -1.921 -3.803 1.00 98.88 94 ALA A O 1
ATOM 767 N N . ARG A 1 95 ? 1.314 0.137 -4.654 1.00 98.62 95 ARG A N 1
ATOM 768 C CA . ARG A 1 95 ? 2.653 0.327 -5.224 1.00 98.62 95 ARG A CA 1
ATOM 769 C C . ARG A 1 95 ? 3.730 0.204 -4.153 1.00 98.62 95 ARG A C 1
ATOM 771 O O . ARG A 1 95 ? 4.647 -0.608 -4.295 1.00 98.62 95 ARG A O 1
ATOM 778 N N . LYS A 1 96 ? 3.612 0.973 -3.066 1.00 98.81 96 LYS A N 1
ATOM 779 C CA . LYS A 1 96 ? 4.600 0.982 -1.982 1.00 98.81 96 LYS A CA 1
ATOM 780 C C . LYS A 1 96 ? 4.726 -0.385 -1.318 1.00 98.81 96 LYS A C 1
ATOM 782 O O . LYS A 1 96 ? 5.821 -0.830 -0.988 1.00 98.81 96 LYS A O 1
ATOM 787 N N . THR A 1 97 ? 3.613 -1.092 -1.177 1.00 98.81 97 THR A N 1
ATOM 788 C CA . THR A 1 97 ? 3.598 -2.456 -0.658 1.00 98.81 97 THR A CA 1
ATOM 789 C C . THR A 1 97 ? 4.391 -3.418 -1.556 1.00 98.81 97 THR A C 1
ATOM 791 O O . THR A 1 97 ? 5.169 -4.232 -1.048 1.00 98.81 97 THR A O 1
ATOM 794 N N . LEU A 1 98 ? 4.237 -3.331 -2.884 1.00 98.81 98 LEU A N 1
ATOM 795 C CA . LEU A 1 98 ? 5.020 -4.141 -3.822 1.00 98.81 98 LEU A CA 1
ATOM 796 C C . LEU A 1 98 ? 6.512 -3.781 -3.782 1.00 98.81 98 LEU A C 1
ATOM 798 O O . LEU A 1 98 ? 7.341 -4.697 -3.765 1.00 98.81 98 LEU A O 1
ATOM 802 N N . GLU A 1 99 ? 6.847 -2.492 -3.679 1.00 98.50 99 GLU A N 1
ATOM 803 C CA . GLU A 1 99 ? 8.226 -2.014 -3.503 1.00 98.50 99 GLU A CA 1
ATOM 804 C C . GLU A 1 99 ? 8.859 -2.605 -2.241 1.00 98.50 99 GLU A C 1
ATOM 806 O O . GLU A 1 99 ? 9.897 -3.264 -2.331 1.00 98.50 99 GLU A O 1
ATOM 811 N N . ILE A 1 100 ? 8.189 -2.492 -1.092 1.00 98.50 100 ILE A N 1
ATOM 812 C CA . ILE A 1 100 ? 8.646 -3.092 0.167 1.00 98.50 100 ILE A CA 1
ATOM 813 C C . ILE A 1 100 ? 8.847 -4.599 -0.013 1.00 98.50 100 ILE A C 1
ATOM 815 O O . ILE A 1 100 ? 9.905 -5.125 0.333 1.00 98.50 100 ILE A O 1
ATOM 819 N N . SER A 1 101 ? 7.876 -5.294 -0.619 1.00 98.31 101 SER A N 1
ATOM 820 C CA . SER A 1 101 ? 7.925 -6.748 -0.822 1.00 98.31 101 SER A CA 1
ATOM 821 C C . SER A 1 101 ? 9.107 -7.217 -1.679 1.00 98.31 101 SER A C 1
ATOM 823 O O . SER A 1 101 ? 9.543 -8.365 -1.560 1.00 98.31 101 SER A O 1
ATOM 825 N N . SER A 1 102 ? 9.626 -6.352 -2.554 1.00 97.88 102 SER A N 1
ATOM 826 C CA . SER A 1 102 ? 10.775 -6.652 -3.413 1.00 97.88 102 SER A CA 1
ATOM 827 C C . SER A 1 102 ? 12.101 -6.676 -2.644 1.00 97.88 102 SER A C 1
ATOM 829 O O . SER A 1 102 ? 13.082 -7.238 -3.122 1.00 97.88 102 SER A O 1
ATOM 831 N N . ARG A 1 103 ? 12.125 -6.109 -1.431 1.00 97.38 103 ARG A N 1
ATOM 832 C CA . ARG A 1 103 ? 13.307 -6.013 -0.564 1.00 97.38 103 ARG A CA 1
ATOM 833 C C . ARG A 1 103 ? 13.320 -7.047 0.559 1.00 97.38 103 ARG A C 1
ATOM 835 O O . ARG A 1 103 ? 14.297 -7.111 1.301 1.00 97.38 103 ARG A O 1
ATOM 842 N N . LEU A 1 104 ? 12.251 -7.824 0.736 1.00 97.25 104 LEU A N 1
ATOM 843 C CA . LEU A 1 104 ? 12.099 -8.734 1.874 1.00 97.25 104 LEU A CA 1
ATOM 844 C C . LEU A 1 104 ? 12.889 -10.036 1.702 1.00 97.25 104 LEU A C 1
ATOM 846 O O . LEU A 1 104 ? 12.989 -10.596 0.614 1.00 97.25 104 LEU A O 1
ATOM 850 N N . LYS A 1 105 ? 13.381 -10.560 2.826 1.00 96.25 105 LYS A N 1
ATOM 851 C CA . LYS A 1 105 ? 14.015 -11.883 2.964 1.00 96.25 105 LYS A CA 1
ATOM 852 C C . LYS A 1 105 ? 13.046 -12.975 3.415 1.00 96.25 105 LYS A C 1
ATOM 854 O O . LYS A 1 105 ? 13.407 -14.149 3.425 1.00 96.25 105 LYS A O 1
ATOM 859 N N . ILE A 1 106 ? 11.851 -12.590 3.849 1.00 97.25 106 ILE A N 1
ATOM 860 C CA . ILE A 1 106 ? 10.795 -13.514 4.259 1.00 97.25 106 ILE A CA 1
ATOM 861 C C . ILE A 1 106 ? 9.857 -13.792 3.084 1.00 97.25 106 ILE A C 1
ATOM 863 O O . ILE A 1 106 ? 9.715 -12.970 2.178 1.00 97.25 106 ILE A O 1
ATOM 867 N N . ALA A 1 107 ? 9.202 -14.951 3.108 1.00 96.69 107 ALA A N 1
ATOM 868 C CA . ALA A 1 107 ? 8.123 -15.237 2.174 1.00 96.69 107 ALA A CA 1
ATOM 869 C C . ALA A 1 107 ? 6.881 -14.418 2.551 1.00 96.69 107 ALA A C 1
ATOM 871 O O . ALA A 1 107 ? 6.515 -14.365 3.724 1.00 96.69 107 ALA A O 1
ATOM 872 N N . VAL A 1 108 ? 6.249 -13.811 1.547 1.00 98.00 108 VAL A N 1
ATOM 873 C CA . VAL A 1 108 ? 4.985 -13.074 1.667 1.00 98.00 108 VAL A CA 1
ATOM 874 C C . VAL A 1 108 ? 4.106 -13.363 0.457 1.00 98.00 108 VAL A C 1
ATOM 876 O O . VAL A 1 108 ? 4.618 -13.597 -0.645 1.00 98.00 108 VAL A O 1
ATOM 879 N N . ASP A 1 109 ? 2.792 -13.305 0.636 1.00 98.56 109 ASP A N 1
ATOM 880 C CA . ASP A 1 109 ? 1.846 -13.334 -0.476 1.00 98.56 109 ASP A CA 1
ATOM 881 C C . ASP A 1 109 ? 1.710 -11.932 -1.088 1.00 98.56 109 ASP A C 1
ATOM 883 O O . ASP A 1 109 ? 0.962 -11.070 -0.624 1.00 98.56 109 ASP A O 1
ATOM 887 N N . ARG A 1 110 ? 2.443 -11.700 -2.182 1.00 98.56 110 ARG A N 1
ATOM 888 C CA . ARG A 1 110 ? 2.448 -10.414 -2.897 1.00 98.56 110 ARG A CA 1
ATOM 889 C C . ARG A 1 110 ? 1.108 -10.065 -3.540 1.00 98.56 110 ARG A C 1
ATOM 891 O O . ARG A 1 110 ? 0.822 -8.885 -3.740 1.00 98.56 110 ARG A O 1
ATOM 898 N N . ARG A 1 111 ? 0.279 -11.062 -3.859 1.00 98.38 111 ARG A N 1
ATOM 899 C CA . ARG A 1 111 ? -1.052 -10.817 -4.416 1.00 98.38 111 ARG A CA 1
ATOM 900 C C . ARG A 1 111 ? -2.012 -10.374 -3.318 1.00 98.38 111 ARG A C 1
ATOM 902 O O . ARG A 1 111 ? -2.777 -9.438 -3.544 1.00 98.38 111 ARG A O 1
ATOM 909 N N . LEU A 1 112 ? -1.944 -11.004 -2.144 1.00 98.81 112 LEU A N 1
ATOM 910 C CA . LEU A 1 112 ? -2.685 -10.566 -0.962 1.00 98.81 112 LEU A CA 1
ATOM 911 C C . LEU A 1 112 ? -2.255 -9.163 -0.530 1.00 98.81 112 LEU A C 1
ATOM 913 O O . LEU A 1 112 ? -3.109 -8.330 -0.269 1.00 98.81 112 LEU A O 1
ATOM 917 N N . LEU A 1 113 ? -0.955 -8.875 -0.527 1.00 98.69 113 LEU A N 1
ATOM 918 C CA . LEU A 1 113 ? -0.412 -7.542 -0.271 1.00 98.69 113 LEU A CA 1
ATOM 919 C C . LEU A 1 113 ? -1.023 -6.469 -1.186 1.00 98.69 113 LEU A C 1
ATOM 921 O O . LEU A 1 113 ? -1.609 -5.502 -0.703 1.00 98.69 113 LEU A O 1
ATOM 925 N N . ALA A 1 114 ? -0.929 -6.659 -2.504 1.00 98.75 114 ALA A N 1
ATOM 926 C CA . ALA A 1 114 ? -1.438 -5.704 -3.484 1.00 98.75 114 ALA A CA 1
ATOM 927 C C . ALA A 1 114 ? -2.961 -5.508 -3.369 1.00 98.75 114 ALA A C 1
ATOM 929 O O . ALA A 1 114 ? -3.451 -4.378 -3.385 1.00 98.75 114 ALA A O 1
ATOM 930 N N . ARG A 1 115 ? -3.719 -6.602 -3.198 1.00 98.75 115 ARG A N 1
ATOM 931 C CA . ARG A 1 115 ? -5.185 -6.545 -3.072 1.00 98.75 115 ARG A CA 1
ATOM 932 C C . ARG A 1 115 ? -5.657 -6.045 -1.702 1.00 98.75 115 ARG A C 1
ATOM 934 O O . ARG A 1 115 ? -6.671 -5.366 -1.614 1.00 98.75 115 ARG A O 1
ATOM 941 N N . GLY A 1 116 ? -4.924 -6.339 -0.636 1.00 98.81 116 GLY A N 1
ATOM 942 C CA . GLY A 1 116 ? -5.168 -5.792 0.695 1.00 98.81 116 GLY A CA 1
ATOM 943 C C . GLY A 1 116 ? -4.956 -4.282 0.714 1.00 98.81 116 GLY A C 1
ATOM 944 O O . GLY A 1 116 ? -5.815 -3.553 1.196 1.00 98.81 116 GLY A O 1
ATOM 945 N N . ALA A 1 117 ? -3.861 -3.814 0.110 1.00 98.88 117 ALA A N 1
ATOM 946 C CA . ALA A 1 117 ? -3.548 -2.397 -0.016 1.00 98.88 117 ALA A CA 1
ATOM 947 C C . ALA A 1 117 ? -4.579 -1.622 -0.846 1.00 98.88 117 ALA A C 1
ATOM 949 O O . ALA A 1 117 ? -5.060 -0.591 -0.390 1.00 98.88 117 ALA A O 1
ATOM 950 N N . ILE A 1 118 ? -4.983 -2.120 -2.020 1.00 98.88 118 ILE A N 1
ATOM 951 C CA . ILE A 1 118 ? -5.951 -1.392 -2.858 1.00 98.88 118 ILE A CA 1
ATOM 952 C C . ILE A 1 118 ? -7.333 -1.287 -2.200 1.00 98.88 118 ILE A C 1
ATOM 954 O O . ILE A 1 118 ? -8.032 -0.306 -2.406 1.00 98.88 118 ILE A O 1
ATOM 958 N N . PHE A 1 119 ? -7.738 -2.265 -1.383 1.00 98.88 119 PHE A N 1
ATOM 959 C CA . PHE A 1 119 ? -9.055 -2.246 -0.744 1.00 98.88 119 PHE A CA 1
ATOM 960 C C . PHE A 1 119 ? -9.072 -1.708 0.688 1.00 98.88 119 PHE A C 1
ATOM 962 O O . PHE A 1 119 ? -10.175 -1.513 1.199 1.00 98.88 119 PHE A O 1
ATOM 969 N N . HIS A 1 120 ? -7.921 -1.459 1.332 1.00 98.75 120 HIS A N 1
ATOM 970 C CA . HIS A 1 120 ? -7.852 -1.123 2.766 1.00 98.75 120 HIS A CA 1
ATOM 971 C C . HIS A 1 120 ? -8.801 0.025 3.161 1.00 98.75 120 HIS A C 1
ATOM 973 O O . HIS A 1 120 ? -9.420 -0.017 4.221 1.00 98.75 120 HIS A O 1
ATOM 979 N N . ASP A 1 121 ? -8.991 0.979 2.249 1.00 98.56 121 ASP A N 1
ATOM 980 C CA . ASP A 1 121 ? -9.784 2.192 2.418 1.00 98.56 121 ASP A CA 1
ATOM 981 C C . ASP A 1 121 ? -11.181 2.146 1.769 1.00 98.56 121 ASP A C 1
ATOM 983 O O . ASP A 1 121 ? -11.857 3.170 1.663 1.00 98.56 121 ASP A O 1
ATOM 987 N N . LEU A 1 122 ? -11.673 0.973 1.345 1.00 98.75 122 LEU A N 1
ATOM 988 C CA . LEU A 1 122 ? -12.945 0.818 0.613 1.00 98.75 122 LEU A CA 1
ATOM 989 C C . LEU A 1 122 ? -14.143 1.515 1.294 1.00 98.75 122 LEU A C 1
ATOM 991 O O . LEU A 1 122 ? -15.047 2.029 0.625 1.00 98.75 122 LEU A O 1
ATOM 995 N N . GLY A 1 123 ? -14.153 1.580 2.628 1.00 98.62 123 GLY A N 1
ATOM 996 C CA . GLY A 1 123 ? -15.198 2.265 3.391 1.00 98.62 123 GLY A CA 1
ATOM 997 C C . GLY A 1 123 ? -15.256 3.786 3.187 1.00 98.62 123 GLY A C 1
ATOM 998 O O . GLY A 1 123 ? -16.304 4.380 3.462 1.00 98.62 123 GLY A O 1
ATOM 999 N N . LYS A 1 124 ? -14.201 4.418 2.645 1.00 98.56 124 LYS A N 1
ATOM 1000 C CA . LYS A 1 124 ? -14.187 5.849 2.280 1.00 98.56 124 LYS A CA 1
ATOM 1001 C C . LYS A 1 124 ? -15.200 6.206 1.193 1.00 98.56 124 LYS A C 1
ATOM 1003 O O . LYS A 1 124 ? -15.624 7.353 1.111 1.00 98.56 124 LYS A O 1
ATOM 1008 N N . SER A 1 125 ? -15.706 5.218 0.453 1.00 98.12 125 SER A N 1
ATOM 1009 C CA . SER A 1 125 ? -16.887 5.376 -0.413 1.00 98.12 125 SER A CA 1
ATOM 1010 C C . SER A 1 125 ? -18.176 5.763 0.330 1.00 98.12 125 SER A C 1
ATOM 1012 O O . SER A 1 125 ? -19.148 6.189 -0.298 1.00 98.12 125 SER A O 1
ATOM 1014 N N . LYS A 1 126 ? -18.229 5.580 1.658 1.00 98.38 126 LYS A N 1
ATOM 1015 C CA . LYS A 1 126 ? -19.398 5.881 2.502 1.00 98.38 126 LYS A CA 1
ATOM 1016 C C . LYS A 1 126 ? -19.107 6.900 3.595 1.00 98.38 126 LYS A C 1
ATOM 1018 O O . LYS A 1 126 ? -20.005 7.655 3.956 1.00 98.38 126 LYS A O 1
ATOM 1023 N N . THR A 1 127 ? -17.901 6.905 4.161 1.00 97.75 127 THR A N 1
ATOM 1024 C CA . THR A 1 127 ? -17.537 7.812 5.257 1.00 97.75 127 THR A CA 1
ATOM 1025 C C . THR A 1 127 ? -16.032 8.023 5.354 1.00 97.75 127 THR A C 1
ATOM 1027 O O . THR A 1 127 ? -15.265 7.089 5.172 1.00 97.75 127 THR A O 1
ATOM 1030 N N . TYR A 1 128 ? -15.614 9.226 5.746 1.00 94.75 128 TYR A N 1
ATOM 1031 C CA . TYR A 1 128 ? -14.230 9.516 6.143 1.00 94.75 128 TYR A CA 1
ATOM 1032 C C . TYR A 1 128 ? -13.991 9.334 7.655 1.00 94.75 128 TYR A C 1
ATOM 1034 O O . TYR A 1 128 ? -12.888 9.556 8.149 1.00 94.75 128 TYR A O 1
ATOM 1042 N N . GLY A 1 129 ? -15.028 8.967 8.418 1.00 96.06 129 GLY A N 1
ATOM 1043 C CA . GLY A 1 129 ? -14.923 8.682 9.851 1.00 96.06 129 GLY A CA 1
ATOM 1044 C C . GLY A 1 129 ? -14.231 7.348 10.137 1.00 96.06 129 GLY A C 1
ATOM 1045 O O . GLY A 1 129 ? -14.064 6.519 9.247 1.00 96.06 129 GLY A O 1
ATOM 1046 N N . MET A 1 130 ? -13.871 7.093 11.398 1.00 94.88 130 MET A N 1
ATOM 1047 C CA . MET A 1 130 ? -13.140 5.877 11.811 1.00 94.88 130 MET A CA 1
ATOM 1048 C C . MET A 1 130 ? -13.881 4.565 11.501 1.00 94.88 130 MET A C 1
ATOM 1050 O O . MET A 1 130 ? -13.265 3.508 11.426 1.00 94.88 130 MET A O 1
ATOM 1054 N N . GLN A 1 131 ? -15.193 4.626 11.269 1.00 97.25 131 GLN A N 1
ATOM 1055 C CA . GLN A 1 131 ? -16.022 3.481 10.895 1.00 97.25 131 GLN A CA 1
ATOM 1056 C C . GLN A 1 131 ? -15.746 2.961 9.474 1.00 97.25 131 GLN A C 1
ATOM 1058 O O . GLN A 1 131 ? -16.312 1.932 9.104 1.00 97.25 131 GLN A O 1
ATOM 1063 N N . HIS A 1 132 ? -14.911 3.631 8.666 1.00 98.25 132 HIS A N 1
ATOM 1064 C CA . HIS A 1 132 ? -14.592 3.156 7.315 1.00 98.25 132 HIS A CA 1
ATOM 1065 C C . HIS A 1 132 ? -13.934 1.767 7.312 1.00 98.25 132 HIS A C 1
ATOM 1067 O O . HIS A 1 132 ? -14.190 1.008 6.385 1.00 98.25 132 HIS A O 1
ATOM 1073 N N . GLY A 1 133 ? -13.203 1.378 8.364 1.00 97.88 133 GLY A N 1
ATOM 1074 C CA . GLY A 1 133 ? -12.719 -0.001 8.517 1.00 97.88 133 GLY A CA 1
ATOM 1075 C C . GLY A 1 133 ? -13.862 -1.026 8.604 1.00 97.88 133 GLY A C 1
ATOM 1076 O O . GLY A 1 133 ? -13.897 -1.985 7.838 1.00 97.88 133 GLY A O 1
ATOM 1077 N N . GLU A 1 134 ? -14.863 -0.791 9.466 1.00 97.94 134 GLU A N 1
ATOM 1078 C CA . GLU A 1 134 ? -16.042 -1.671 9.600 1.00 97.94 134 GLU A CA 1
ATOM 1079 C C . GLU A 1 134 ? -16.864 -1.740 8.314 1.00 97.94 134 GLU A C 1
ATOM 1081 O O . GLU A 1 134 ? -17.244 -2.813 7.844 1.00 97.94 134 GLU A O 1
ATOM 1086 N N . ILE A 1 135 ? -17.173 -0.565 7.763 1.00 98.50 135 ILE A N 1
ATOM 1087 C CA . ILE A 1 135 ? -18.017 -0.442 6.579 1.00 98.50 135 ILE A CA 1
ATOM 1088 C C . ILE A 1 135 ? -17.302 -1.064 5.382 1.00 98.50 135 ILE A C 1
ATOM 1090 O O . ILE A 1 135 ? -17.914 -1.839 4.653 1.00 98.50 135 ILE A O 1
ATOM 1094 N N . GLY A 1 136 ? -16.008 -0.787 5.219 1.00 98.69 136 GLY A N 1
ATOM 1095 C CA . GLY A 1 136 ? -15.176 -1.373 4.176 1.00 98.69 136 GLY A CA 1
ATOM 1096 C C . GLY A 1 136 ? -15.105 -2.895 4.282 1.00 98.69 136 GLY A C 1
ATOM 1097 O O . GLY A 1 136 ? -15.300 -3.572 3.278 1.00 98.69 136 GLY A O 1
ATOM 1098 N N . ALA A 1 137 ? -14.910 -3.452 5.482 1.00 98.44 137 ALA A N 1
ATOM 1099 C CA . ALA A 1 137 ? -14.846 -4.901 5.678 1.00 98.44 137 ALA A CA 1
ATOM 1100 C C . ALA A 1 137 ? -16.179 -5.600 5.355 1.00 98.44 137 ALA A C 1
ATOM 1102 O O . ALA A 1 137 ? -16.187 -6.701 4.797 1.00 98.44 137 ALA A O 1
ATOM 1103 N N . LYS A 1 138 ? -17.312 -4.949 5.656 1.00 98.62 138 LYS A N 1
ATOM 1104 C CA . LYS A 1 138 ? -18.642 -5.426 5.254 1.00 98.62 138 LYS A CA 1
ATOM 1105 C C . LYS A 1 138 ? -18.852 -5.329 3.741 1.00 98.62 138 LYS A C 1
ATOM 1107 O O . LYS A 1 138 ? -19.342 -6.271 3.131 1.00 98.62 138 LYS A O 1
ATOM 1112 N N . MET A 1 139 ? -18.455 -4.221 3.121 1.00 98.69 139 MET A N 1
ATOM 1113 C CA . MET A 1 139 ? -18.531 -4.072 1.664 1.00 98.69 139 MET A CA 1
ATOM 1114 C C . MET A 1 139 ? -17.665 -5.112 0.946 1.00 98.69 139 MET A C 1
ATOM 1116 O O . MET A 1 139 ? -18.089 -5.684 -0.051 1.00 98.69 139 MET A O 1
ATOM 1120 N N . ALA A 1 140 ? -16.475 -5.399 1.471 1.00 98.62 140 ALA A N 1
ATOM 1121 C CA . ALA A 1 140 ? -15.591 -6.434 0.953 1.00 98.62 140 ALA A CA 1
ATOM 1122 C C . ALA A 1 140 ? -16.232 -7.831 1.011 1.00 98.62 140 ALA A C 1
ATOM 1124 O O . ALA A 1 140 ? -16.115 -8.591 0.052 1.00 98.62 140 ALA A O 1
ATOM 1125 N N . GLU A 1 141 ? -16.964 -8.148 2.083 1.00 98.50 141 GLU A N 1
ATOM 1126 C CA . GLU A 1 141 ? -17.766 -9.376 2.177 1.00 98.50 141 GLU A CA 1
ATOM 1127 C C . GLU A 1 141 ? -18.863 -9.432 1.105 1.00 98.50 141 GLU A C 1
ATOM 1129 O O . GLU A 1 141 ? -19.001 -10.441 0.416 1.00 98.50 141 GLU A O 1
ATOM 1134 N N . GLU A 1 142 ? -19.613 -8.342 0.923 1.00 98.25 142 GLU A N 1
ATOM 1135 C CA . GLU A 1 142 ? -20.677 -8.238 -0.087 1.00 98.25 142 GLU A CA 1
ATOM 1136 C C . GLU A 1 142 ? -20.137 -8.365 -1.524 1.00 98.25 142 GLU A C 1
ATOM 1138 O O . GLU A 1 142 ? -20.823 -8.890 -2.402 1.00 98.25 142 GLU A O 1
ATOM 1143 N N . LEU A 1 143 ? -18.893 -7.934 -1.756 1.00 97.88 143 LEU A N 1
ATOM 1144 C CA . LEU A 1 143 ? -18.163 -8.087 -3.019 1.00 97.88 143 LEU A CA 1
ATOM 1145 C C . LEU A 1 143 ? -17.526 -9.479 -3.197 1.00 97.88 143 LEU A C 1
ATOM 1147 O O . LEU A 1 143 ? -16.970 -9.758 -4.260 1.00 97.88 143 LEU A O 1
ATOM 1151 N N . GLY A 1 144 ? -17.595 -10.351 -2.186 1.00 98.12 144 GLY A N 1
ATOM 1152 C CA . GLY A 1 144 ? -17.012 -11.693 -2.221 1.00 98.12 144 GLY A CA 1
ATOM 1153 C C . GLY A 1 144 ? -15.483 -11.721 -2.125 1.00 98.12 144 GLY A C 1
ATOM 1154 O O . GLY A 1 144 ? -14.866 -12.660 -2.629 1.00 98.12 144 GLY A O 1
ATOM 1155 N N . LEU A 1 145 ? -14.866 -10.699 -1.522 1.00 98.19 145 LEU A N 1
ATOM 1156 C CA . LEU A 1 145 ? -13.422 -10.665 -1.276 1.00 98.19 145 LEU A CA 1
ATOM 1157 C C . LEU A 1 145 ? -13.027 -11.648 -0.165 1.00 98.19 145 LEU A C 1
ATOM 1159 O O . LEU A 1 145 ? -13.803 -11.918 0.754 1.00 98.19 145 LEU A O 1
ATOM 1163 N N . GLU A 1 146 ? -11.806 -12.176 -0.258 1.00 97.50 146 GLU A N 1
ATOM 1164 C CA . GLU A 1 146 ? -11.275 -13.156 0.687 1.00 97.50 146 GLU A CA 1
ATOM 1165 C C . GLU A 1 146 ? -11.172 -12.598 2.114 1.00 97.50 146 GLU A C 1
ATOM 1167 O O . GLU A 1 146 ? -11.003 -11.393 2.331 1.00 97.50 146 GLU A O 1
ATOM 1172 N N . GLU A 1 147 ? -11.248 -13.493 3.101 1.00 98.31 147 GLU A N 1
ATOM 1173 C CA . GLU A 1 147 ? -11.224 -13.130 4.519 1.00 98.31 147 GLU A CA 1
ATOM 1174 C C . GLU A 1 147 ? -9.957 -12.359 4.890 1.00 98.31 147 GLU A C 1
ATOM 1176 O O . GLU A 1 147 ? -10.014 -11.385 5.632 1.00 98.31 147 GLU A O 1
ATOM 1181 N N . GLU A 1 148 ? -8.820 -12.732 4.319 1.00 98.56 148 GLU A N 1
ATOM 1182 C CA . GLU A 1 148 ? -7.536 -12.087 4.549 1.00 98.56 148 GLU A CA 1
ATOM 1183 C C . GLU A 1 148 ? -7.554 -10.607 4.128 1.00 98.56 148 GLU A C 1
ATOM 1185 O O . GLU A 1 148 ? -7.036 -9.754 4.848 1.00 98.56 148 GLU A O 1
ATOM 1190 N N . ILE A 1 149 ? -8.219 -10.269 3.015 1.00 98.75 149 ILE A N 1
ATOM 1191 C CA . ILE A 1 149 ? -8.400 -8.873 2.585 1.00 98.75 149 ILE A CA 1
ATOM 1192 C C . ILE A 1 149 ? -9.344 -8.149 3.545 1.00 98.75 149 ILE A C 1
ATOM 1194 O O . ILE A 1 149 ? -9.055 -7.031 3.972 1.00 98.75 149 ILE A O 1
ATOM 1198 N N . ARG A 1 150 ? -10.455 -8.788 3.930 1.00 98.62 150 ARG A N 1
ATOM 1199 C CA . ARG A 1 150 ? -11.408 -8.213 4.893 1.00 98.62 150 ARG A CA 1
ATOM 1200 C C . ARG A 1 150 ? -10.737 -7.888 6.225 1.00 98.62 150 ARG A C 1
ATOM 1202 O O . ARG A 1 150 ? -11.013 -6.835 6.793 1.00 98.62 150 ARG A O 1
ATOM 1209 N N . GLN A 1 151 ? -9.839 -8.750 6.703 1.00 98.62 151 GLN A N 1
ATOM 1210 C CA . GLN A 1 151 ? -9.084 -8.532 7.938 1.00 98.62 151 GLN A CA 1
ATOM 1211 C C . GLN A 1 151 ? -8.116 -7.350 7.823 1.00 98.62 151 GLN A C 1
ATOM 1213 O O . GLN A 1 151 ? -8.040 -6.554 8.758 1.00 98.62 151 GLN A O 1
ATOM 1218 N N . ILE A 1 152 ? -7.442 -7.168 6.682 1.00 98.81 152 ILE A N 1
ATOM 1219 C CA . ILE A 1 152 ? -6.603 -5.983 6.435 1.00 98.81 152 ILE A CA 1
ATOM 1220 C C . ILE A 1 152 ? -7.447 -4.704 6.524 1.00 98.81 152 ILE A C 1
ATOM 1222 O O . ILE A 1 152 ? -7.108 -3.794 7.282 1.00 98.81 152 ILE A O 1
ATOM 1226 N N . ILE A 1 153 ? -8.590 -4.665 5.833 1.00 98.69 153 ILE A N 1
ATOM 1227 C CA . ILE A 1 153 ? -9.517 -3.521 5.863 1.00 98.69 153 ILE A CA 1
ATOM 1228 C C . ILE A 1 153 ? -10.015 -3.256 7.287 1.00 98.69 153 ILE A C 1
ATOM 1230 O O . ILE A 1 153 ? -10.032 -2.119 7.747 1.00 98.69 153 ILE A O 1
ATOM 1234 N N . LEU A 1 154 ? -10.400 -4.298 8.018 1.00 98.19 154 LEU A N 1
ATOM 1235 C CA . LEU A 1 154 ? -10.937 -4.164 9.368 1.00 98.19 154 LEU A CA 1
ATOM 1236 C C . LEU A 1 154 ? -9.896 -3.620 10.360 1.00 98.19 154 LEU A C 1
ATOM 1238 O O . LEU A 1 154 ? -10.230 -2.840 11.251 1.00 98.19 154 LEU A O 1
ATOM 1242 N N . LYS A 1 155 ? -8.636 -4.048 10.223 1.00 98.44 155 LYS A N 1
ATOM 1243 C CA . LYS A 1 155 ? -7.575 -3.803 11.209 1.00 98.44 155 LYS A CA 1
ATOM 1244 C C . LYS A 1 155 ? -6.711 -2.581 10.930 1.00 98.44 155 LYS A C 1
ATOM 1246 O O . LYS A 1 155 ? -5.992 -2.159 11.832 1.00 98.44 155 LYS A O 1
ATOM 1251 N N . HIS A 1 156 ? -6.757 -1.999 9.730 1.00 97.88 156 HIS A N 1
ATOM 1252 C CA . HIS A 1 156 ? -5.836 -0.912 9.377 1.00 97.88 156 HIS A CA 1
ATOM 1253 C C . HIS A 1 156 ? -6.013 0.356 10.229 1.00 97.88 156 HIS A C 1
ATOM 1255 O O . HIS A 1 156 ? -5.055 1.106 10.431 1.00 97.88 156 HIS A O 1
ATOM 1261 N N . ILE A 1 157 ? -7.201 0.572 10.805 1.00 96.75 157 ILE A N 1
ATOM 1262 C CA . ILE A 1 157 ? -7.472 1.713 11.684 1.00 96.75 157 ILE A CA 1
ATOM 1263 C C . ILE A 1 157 ? -6.473 1.724 12.848 1.00 96.75 157 ILE A C 1
ATOM 1265 O O . ILE A 1 157 ? -6.357 0.762 13.606 1.00 96.75 157 ILE A O 1
ATOM 1269 N N . ARG A 1 158 ? -5.726 2.830 12.973 1.00 94.75 158 ARG A N 1
ATOM 1270 C CA . ARG A 1 158 ? -4.630 3.010 13.949 1.00 94.75 158 ARG A CA 1
ATOM 1271 C C . ARG A 1 158 ? -3.591 1.864 13.955 1.00 94.75 158 ARG A C 1
ATOM 1273 O O . ARG A 1 158 ? -2.867 1.709 14.933 1.00 94.75 158 ARG A O 1
ATOM 1280 N N . GLY A 1 159 ? -3.465 1.075 12.891 1.00 95.25 159 GLY A N 1
ATOM 1281 C CA . GLY A 1 159 ? -2.493 -0.020 12.835 1.00 95.25 159 GLY A CA 1
ATOM 1282 C C . GLY A 1 159 ? -2.825 -1.242 13.682 1.00 95.25 159 GLY A C 1
ATOM 1283 O O . GLY A 1 159 ? -1.906 -1.956 14.066 1.00 95.25 159 GLY A O 1
ATOM 1284 N N . GLY A 1 160 ? -4.099 -1.487 13.985 1.00 96.31 160 GLY A N 1
ATOM 1285 C CA . GLY A 1 160 ? -4.537 -2.614 14.808 1.00 96.31 160 GLY A CA 1
ATOM 1286 C C . GLY A 1 160 ? -4.889 -2.170 16.223 1.00 96.31 160 GLY A C 1
ATOM 1287 O O . GLY A 1 160 ? -4.084 -2.274 17.150 1.00 96.31 160 GLY A O 1
ATOM 1288 N N . LEU A 1 161 ? -6.100 -1.631 16.366 1.00 96.12 161 LEU A N 1
ATOM 1289 C CA . LEU A 1 161 ? -6.640 -1.066 17.604 1.00 96.12 161 LEU A CA 1
ATOM 1290 C C . LEU A 1 161 ? -6.511 -1.999 18.815 1.00 96.12 161 LEU A C 1
ATOM 1292 O O . LEU A 1 161 ? -6.765 -3.201 18.748 1.00 96.12 161 LEU A O 1
ATOM 1296 N N . THR A 1 162 ? -6.220 -1.412 19.972 1.00 97.06 162 THR A N 1
ATOM 1297 C CA . THR A 1 162 ? -6.507 -2.071 21.253 1.00 97.06 162 THR A CA 1
ATOM 1298 C C . THR A 1 162 ? -7.991 -1.957 21.614 1.00 97.06 162 THR A C 1
ATOM 1300 O O . THR A 1 162 ? -8.706 -1.100 21.096 1.00 97.06 162 THR A O 1
ATOM 1303 N N . GLU A 1 163 ? -8.463 -2.784 22.549 1.00 97.31 163 GLU A N 1
ATOM 1304 C CA . GLU A 1 163 ? -9.828 -2.683 23.086 1.00 97.31 163 GLU A CA 1
ATOM 1305 C C . GLU A 1 163 ? -10.167 -1.272 23.620 1.00 97.31 163 GLU A C 1
ATOM 1307 O O . GLU A 1 163 ? -11.202 -0.737 23.215 1.00 97.31 163 GLU A O 1
ATOM 1312 N N . PRO A 1 164 ? -9.319 -0.606 24.436 1.00 96.94 164 PRO A N 1
ATOM 1313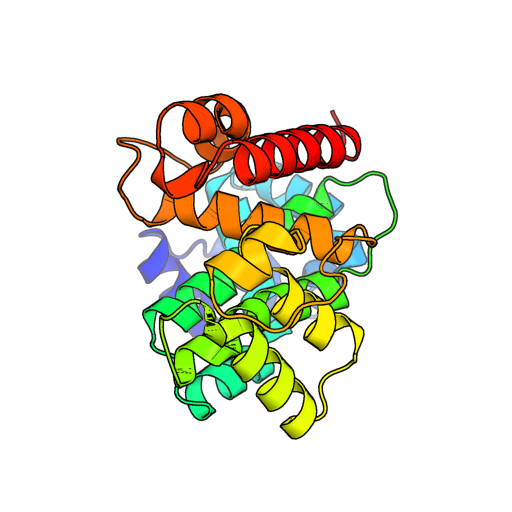 C CA . PRO A 1 164 ? -9.575 0.771 24.857 1.00 96.94 164 PRO A CA 1
ATOM 1314 C C . PRO A 1 164 ? -9.711 1.758 23.693 1.00 96.94 164 PRO A C 1
ATOM 1316 O O . PRO A 1 164 ? -10.573 2.630 23.740 1.00 96.94 164 PRO A O 1
ATOM 1319 N N . GLU A 1 165 ? -8.906 1.611 22.636 1.00 97.25 165 GLU A N 1
ATOM 1320 C CA . GLU A 1 165 ? -9.000 2.472 21.452 1.00 97.25 165 GLU A CA 1
ATOM 1321 C C . GLU A 1 165 ? -10.274 2.198 20.645 1.00 97.25 165 GLU A C 1
ATOM 1323 O O . GLU A 1 165 ? -10.883 3.133 20.133 1.00 97.25 165 GLU A O 1
ATOM 1328 N N . ALA A 1 166 ? -10.719 0.941 20.554 1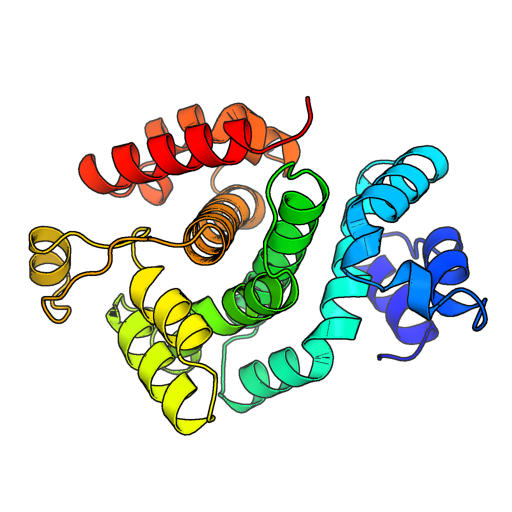.00 97.56 166 ALA A N 1
ATOM 1329 C CA . ALA A 1 166 ? -11.997 0.617 19.926 1.00 97.56 166 ALA A CA 1
ATOM 1330 C C . ALA A 1 166 ? -13.162 1.288 20.675 1.00 97.56 166 ALA A C 1
ATOM 1332 O O . ALA A 1 166 ? -14.005 1.927 20.047 1.00 97.56 166 ALA A O 1
ATOM 1333 N N . ILE A 1 167 ? -13.160 1.227 22.012 1.00 97.50 167 ILE A N 1
ATOM 1334 C CA . ILE A 1 167 ? -14.155 1.907 22.857 1.00 97.50 167 ILE A CA 1
ATOM 1335 C C . ILE A 1 167 ? -14.086 3.430 22.669 1.00 97.50 167 ILE A C 1
ATOM 1337 O O . ILE A 1 167 ? -15.121 4.058 22.453 1.00 97.50 167 ILE A O 1
ATOM 1341 N N . GLU A 1 168 ? -12.884 4.018 22.717 1.00 96.19 168 GLU A N 1
ATOM 1342 C CA . GLU A 1 168 ? -12.640 5.457 22.510 1.00 96.19 168 GLU A CA 1
ATOM 1343 C C . GLU A 1 168 ? -13.231 5.947 21.182 1.00 96.19 168 GLU A C 1
ATOM 1345 O O . GLU A 1 168 ? -13.860 7.002 21.125 1.00 96.19 168 GLU A O 1
ATOM 1350 N N . LEU A 1 169 ? -13.053 5.164 20.115 1.00 95.56 169 LEU A N 1
ATOM 1351 C CA . LEU A 1 169 ? -13.500 5.506 18.767 1.00 95.56 169 LEU A CA 1
ATOM 1352 C C . LEU A 1 169 ? -14.958 5.112 18.478 1.00 95.56 169 LEU A C 1
ATOM 1354 O O . LEU A 1 169 ? -15.447 5.361 17.373 1.00 95.56 169 LEU A O 1
ATOM 1358 N N . GLY A 1 170 ? -15.657 4.494 19.436 1.00 96.44 170 GLY A N 1
ATOM 1359 C CA . GLY A 1 170 ? -17.015 3.981 19.240 1.00 96.44 170 GLY A CA 1
ATOM 1360 C C . GLY A 1 170 ? -17.094 2.851 18.206 1.00 96.44 170 GLY A C 1
ATOM 1361 O O . GLY A 1 170 ? -18.114 2.700 17.533 1.00 96.44 170 GLY A O 1
ATOM 1362 N N . LEU A 1 171 ? -16.011 2.090 18.049 1.00 97.31 171 LEU A N 1
ATOM 1363 C CA . LEU A 1 171 ? -15.922 0.920 17.183 1.00 97.31 171 LEU A CA 1
ATOM 1364 C C . LEU A 1 171 ? -16.216 -0.355 17.985 1.00 97.31 171 LEU A C 1
ATOM 1366 O O . LEU A 1 171 ? -16.054 -0.374 19.208 1.00 97.31 171 LEU A O 1
ATOM 1370 N N . PRO A 1 172 ? -16.647 -1.449 17.335 1.00 97.75 172 PRO A N 1
ATOM 1371 C CA . PRO A 1 172 ? -16.935 -2.674 18.066 1.00 97.75 172 PRO A CA 1
ATOM 1372 C C . PRO A 1 172 ? -15.678 -3.241 18.740 1.00 97.75 172 PRO A C 1
ATOM 1374 O O . PRO A 1 172 ? -14.592 -3.259 18.160 1.00 97.75 172 PRO A O 1
ATOM 1377 N N . VAL A 1 173 ? -15.827 -3.744 19.964 1.00 97.75 173 VAL A N 1
ATOM 1378 C CA . VAL A 1 173 ? -14.720 -4.353 20.711 1.00 97.75 173 VAL A CA 1
ATOM 1379 C C . VAL A 1 173 ? -14.438 -5.753 20.172 1.00 97.75 173 VAL A C 1
ATOM 1381 O O . VAL A 1 173 ? -15.311 -6.621 20.198 1.00 97.75 173 VAL A O 1
ATOM 1384 N N . ARG A 1 174 ? -13.215 -5.964 19.676 1.00 96.19 174 ARG A N 1
ATOM 1385 C CA . ARG A 1 174 ? -12.691 -7.249 19.193 1.00 96.19 174 ARG A CA 1
ATOM 1386 C C . ARG A 1 174 ? -11.165 -7.197 19.082 1.00 96.19 174 ARG A C 1
ATOM 1388 O O . ARG A 1 174 ? -10.559 -6.166 19.356 1.00 96.19 174 ARG A O 1
ATOM 1395 N N . ASP A 1 175 ? -10.556 -8.303 18.667 1.00 96.44 175 ASP A N 1
ATOM 1396 C CA . ASP A 1 175 ? -9.118 -8.364 18.417 1.00 96.44 175 ASP A CA 1
ATOM 1397 C C . ASP A 1 175 ? -8.759 -7.786 17.038 1.00 96.44 175 ASP A C 1
ATOM 1399 O O . ASP A 1 175 ? -9.060 -8.394 16.010 1.00 96.44 175 ASP A O 1
ATOM 1403 N N . TYR A 1 176 ? -8.092 -6.630 17.028 1.00 97.81 176 TYR A N 1
ATOM 1404 C CA . TYR A 1 176 ? -7.559 -6.006 15.812 1.00 97.81 176 TYR A CA 1
ATOM 1405 C C . TYR A 1 176 ? -6.050 -6.225 15.636 1.00 97.81 176 TYR A C 1
ATOM 1407 O O . TYR A 1 176 ? -5.427 -5.575 14.799 1.00 97.81 176 TYR A O 1
ATOM 1415 N N . THR A 1 177 ? -5.437 -7.123 16.412 1.00 97.00 177 THR A N 1
ATOM 1416 C CA . THR A 1 177 ? -3.993 -7.372 16.348 1.00 97.00 177 THR A CA 1
ATOM 1417 C C . THR A 1 177 ? -3.573 -7.807 14.944 1.00 97.00 177 THR A C 1
ATOM 1419 O O . THR A 1 177 ? -4.169 -8.715 14.350 1.00 97.00 177 THR A O 1
ATOM 1422 N N . LEU A 1 178 ? -2.504 -7.185 14.443 1.00 98.19 178 LEU A N 1
ATOM 1423 C CA . LEU A 1 178 ? -1.853 -7.567 13.193 1.00 98.19 178 LEU A CA 1
ATOM 1424 C C . LEU A 1 178 ? -0.999 -8.811 13.440 1.00 98.19 178 LEU A C 1
ATOM 1426 O O . LEU A 1 178 ? -0.061 -8.791 14.241 1.00 98.19 178 LEU A O 1
ATOM 1430 N N . ARG A 1 179 ? -1.338 -9.909 12.776 1.00 96.25 179 ARG A N 1
ATOM 1431 C CA . ARG A 1 179 ? -0.745 -11.231 12.982 1.00 96.25 179 ARG A CA 1
ATOM 1432 C C . ARG A 1 179 ? 0.125 -11.653 11.810 1.00 96.25 179 ARG A C 1
ATOM 1434 O O . ARG A 1 179 ? 1.143 -12.301 12.041 1.00 96.25 179 ARG A O 1
ATOM 1441 N N . THR A 1 180 ? -0.256 -11.305 10.584 1.00 98.50 180 THR A N 1
ATOM 1442 C CA . THR A 1 180 ? 0.487 -11.729 9.391 1.00 98.50 180 THR A CA 1
ATOM 1443 C C . THR A 1 180 ? 1.482 -10.660 8.934 1.00 98.50 180 THR A C 1
ATOM 1445 O O . THR A 1 180 ? 1.275 -9.470 9.198 1.00 98.50 180 THR A O 1
ATOM 1448 N N . PRO A 1 181 ? 2.572 -11.045 8.244 1.00 98.62 181 PRO A N 1
ATOM 1449 C CA . PRO A 1 181 ? 3.427 -10.083 7.560 1.00 98.62 181 PRO A CA 1
ATOM 1450 C C . PRO A 1 181 ? 2.638 -9.180 6.608 1.00 98.62 181 PRO A C 1
ATOM 1452 O O . PRO A 1 181 ? 2.904 -7.985 6.552 1.00 98.62 181 PRO A O 1
ATOM 1455 N N . GLU A 1 182 ? 1.636 -9.720 5.911 1.00 98.81 182 GLU A N 1
ATOM 1456 C CA . GLU A 1 182 ? 0.841 -8.975 4.939 1.00 98.81 182 GLU A CA 1
ATOM 1457 C C . GLU A 1 182 ? 0.030 -7.848 5.581 1.00 98.81 182 GLU A C 1
ATOM 1459 O O . GLU A 1 182 ? 0.086 -6.714 5.108 1.00 98.81 182 GLU A O 1
ATOM 1464 N N . GLU A 1 183 ? -0.651 -8.123 6.699 1.00 98.81 183 GLU A N 1
ATOM 1465 C CA . GLU A 1 183 ? -1.360 -7.100 7.477 1.00 98.81 183 GLU A CA 1
ATOM 1466 C C . GLU A 1 183 ? -0.403 -5.983 7.914 1.00 98.81 183 GLU A C 1
ATOM 1468 O O . GLU A 1 183 ? -0.688 -4.798 7.744 1.00 98.81 183 GLU A O 1
ATOM 1473 N N . LYS A 1 184 ? 0.766 -6.361 8.437 1.00 98.81 184 LYS A N 1
ATOM 1474 C CA . LYS A 1 184 ? 1.774 -5.420 8.937 1.00 98.81 184 LYS A CA 1
ATOM 1475 C C . LYS A 1 184 ? 2.339 -4.535 7.829 1.00 98.81 184 LYS A C 1
ATOM 1477 O O . LYS A 1 184 ? 2.439 -3.326 8.017 1.00 98.81 184 LYS A O 1
ATOM 1482 N N . ILE A 1 185 ? 2.688 -5.119 6.683 1.00 98.88 185 ILE A N 1
ATOM 1483 C CA . ILE A 1 185 ? 3.286 -4.393 5.558 1.00 98.88 185 ILE A CA 1
ATOM 1484 C C . ILE A 1 185 ? 2.283 -3.415 4.952 1.00 98.88 185 ILE A C 1
ATOM 1486 O O . ILE A 1 185 ? 2.656 -2.265 4.738 1.00 98.88 185 ILE A O 1
ATOM 1490 N N . VAL A 1 186 ? 1.032 -3.828 4.707 1.00 98.94 186 VAL A N 1
ATOM 1491 C CA . VAL A 1 186 ? 0.026 -2.933 4.108 1.00 98.94 186 VAL A CA 1
ATOM 1492 C C . VAL A 1 186 ? -0.202 -1.709 4.991 1.00 98.94 186 VAL A C 1
ATOM 1494 O O . VAL A 1 186 ? -0.202 -0.585 4.501 1.00 98.94 186 VAL A O 1
ATOM 1497 N N . ILE A 1 187 ? -0.336 -1.902 6.303 1.00 98.62 187 ILE A N 1
ATOM 1498 C CA . ILE A 1 187 ? -0.630 -0.796 7.223 1.00 98.62 187 ILE A CA 1
ATOM 1499 C C . ILE A 1 187 ? 0.603 0.088 7.461 1.00 98.62 187 ILE A C 1
ATOM 1501 O O . ILE A 1 187 ? 0.500 1.303 7.639 1.00 98.62 187 ILE A O 1
ATOM 1505 N N . TYR A 1 188 ? 1.796 -0.502 7.430 1.00 98.69 188 TYR A N 1
ATOM 1506 C CA . TYR A 1 188 ? 3.033 0.266 7.427 1.00 98.69 188 TYR A CA 1
ATOM 1507 C C . TYR A 1 188 ? 3.175 1.116 6.156 1.00 98.69 188 TYR A C 1
ATOM 1509 O O . TYR A 1 188 ? 3.527 2.292 6.250 1.00 98.69 188 TYR A O 1
ATOM 1517 N N . ALA A 1 189 ? 2.856 0.548 4.988 1.00 98.81 189 ALA A N 1
ATOM 1518 C CA . ALA A 1 189 ? 2.852 1.260 3.717 1.00 98.81 189 ALA A CA 1
ATOM 1519 C C . ALA A 1 189 ? 1.821 2.396 3.717 1.00 98.81 189 ALA A C 1
ATOM 1521 O O . ALA A 1 189 ? 2.196 3.511 3.377 1.00 98.81 189 ALA A O 1
ATOM 1522 N N . ASP A 1 190 ? 0.590 2.155 4.183 1.00 98.75 190 ASP A N 1
ATOM 1523 C CA . ASP A 1 190 ? -0.458 3.176 4.356 1.00 98.75 190 ASP A CA 1
ATOM 1524 C C . ASP A 1 190 ? 0.054 4.385 5.150 1.00 98.75 190 ASP A C 1
ATOM 1526 O O . ASP A 1 190 ? 0.057 5.523 4.674 1.00 98.75 190 ASP A O 1
ATOM 1530 N N . ARG A 1 191 ? 0.623 4.127 6.335 1.00 98.25 191 ARG A N 1
ATOM 1531 C CA . ARG A 1 191 ? 1.197 5.188 7.168 1.00 98.25 191 ARG A CA 1
ATOM 1532 C C . ARG A 1 191 ? 2.362 5.905 6.489 1.00 98.25 191 ARG A C 1
ATOM 1534 O O . ARG A 1 191 ? 2.531 7.098 6.718 1.00 98.25 191 ARG A O 1
ATOM 1541 N N . MET A 1 192 ? 3.189 5.204 5.718 1.00 98.25 192 MET A N 1
ATOM 1542 C CA . MET A 1 192 ? 4.310 5.823 5.011 1.00 98.25 192 MET A CA 1
ATOM 1543 C C . MET A 1 192 ? 3.836 6.704 3.855 1.00 98.25 192 MET A C 1
ATOM 1545 O O . MET A 1 192 ? 4.362 7.798 3.690 1.00 98.25 192 MET A O 1
ATOM 1549 N N . VAL A 1 193 ? 2.835 6.252 3.100 1.00 98.56 193 VAL A N 1
ATOM 1550 C CA . VAL A 1 193 ? 2.236 6.995 1.983 1.00 98.56 193 VAL A CA 1
ATOM 1551 C C . VAL A 1 193 ? 1.618 8.296 2.471 1.00 98.56 193 VAL A C 1
ATOM 1553 O O . VAL A 1 193 ? 1.900 9.345 1.895 1.00 98.56 193 VAL A O 1
ATOM 1556 N N . ASP A 1 194 ? 0.892 8.263 3.593 1.00 98.06 194 ASP A N 1
ATOM 1557 C CA . ASP A 1 194 ? 0.396 9.475 4.258 1.00 98.06 194 ASP A CA 1
ATOM 1558 C C . ASP A 1 194 ? 1.521 10.513 4.460 1.00 98.06 194 ASP A C 1
ATOM 1560 O O . ASP A 1 194 ? 1.329 11.696 4.197 1.00 98.06 194 ASP A O 1
ATOM 1564 N N . ILE A 1 195 ? 2.708 10.074 4.904 1.00 98.44 195 ILE A N 1
ATOM 1565 C CA . ILE A 1 195 ? 3.816 10.967 5.279 1.00 98.44 195 ILE A CA 1
ATOM 1566 C C . ILE A 1 195 ? 4.365 11.754 4.089 1.00 98.44 195 ILE A C 1
ATOM 1568 O O . ILE A 1 195 ? 4.685 12.931 4.264 1.00 98.44 195 ILE A O 1
ATOM 1572 N N . TYR A 1 196 ? 4.531 11.116 2.925 1.00 97.44 196 TYR A N 1
ATOM 1573 C CA . TYR A 1 196 ? 5.154 11.764 1.764 1.00 97.44 196 TYR A CA 1
ATOM 1574 C C . TYR A 1 196 ? 4.163 12.320 0.740 1.00 97.44 196 TYR A C 1
ATOM 1576 O O . TYR A 1 196 ? 4.589 13.035 -0.163 1.00 97.44 196 TYR A O 1
ATOM 1584 N N . THR A 1 197 ? 2.862 12.046 0.874 1.00 96.62 197 THR A N 1
ATOM 1585 C CA . THR A 1 197 ? 1.852 12.548 -0.075 1.00 96.62 197 THR A CA 1
ATOM 1586 C C . THR A 1 197 ? 0.981 13.678 0.473 1.00 96.62 197 THR A C 1
ATOM 1588 O O . THR A 1 197 ? 0.489 14.488 -0.309 1.00 96.62 197 THR A O 1
ATOM 1591 N N . ASP A 1 198 ? 0.805 13.806 1.794 1.00 95.56 198 ASP A N 1
ATOM 1592 C CA . ASP A 1 198 ? -0.169 14.756 2.353 1.00 95.56 198 ASP A CA 1
ATOM 1593 C C . ASP A 1 198 ? 0.330 16.212 2.494 1.00 95.56 198 ASP A C 1
ATOM 1595 O O . ASP A 1 198 ? -0.452 17.111 2.823 1.00 95.56 198 ASP A O 1
ATOM 1599 N N . GLY A 1 199 ? 1.626 16.447 2.261 1.00 95.56 199 GLY A N 1
ATOM 1600 C CA . GLY A 1 199 ? 2.266 17.765 2.295 1.00 95.56 199 GLY A CA 1
ATOM 1601 C C . GLY A 1 199 ? 2.501 18.365 3.688 1.00 95.56 199 GLY A C 1
ATOM 1602 O O . GLY A 1 199 ? 2.840 19.545 3.787 1.00 95.56 199 GLY A O 1
ATOM 1603 N N . ILE A 1 200 ? 2.329 17.607 4.777 1.00 96.94 200 ILE A N 1
ATOM 1604 C CA . ILE A 1 200 ? 2.515 18.114 6.150 1.00 96.94 200 ILE A CA 1
ATOM 1605 C C . ILE A 1 200 ? 3.980 18.110 6.577 1.00 96.94 200 ILE A C 1
ATOM 1607 O O . ILE A 1 200 ? 4.408 18.997 7.323 1.00 96.94 200 ILE A O 1
ATOM 1611 N N . VAL A 1 201 ? 4.756 17.118 6.136 1.00 97.25 201 VAL A N 1
ATOM 1612 C CA . VAL A 1 201 ? 6.207 17.123 6.350 1.00 97.25 201 VAL A CA 1
ATOM 1613 C C . VAL A 1 201 ? 6.842 17.887 5.186 1.00 97.25 201 VAL A C 1
ATOM 1615 O O . VAL A 1 201 ? 6.732 17.438 4.049 1.00 97.25 201 VAL A O 1
ATOM 1618 N N . PRO A 1 202 ? 7.477 19.046 5.430 1.00 95.31 202 PRO A N 1
ATOM 1619 C CA . PRO A 1 202 ? 8.043 19.850 4.356 1.00 95.31 202 PRO A CA 1
ATOM 1620 C C . PRO A 1 202 ? 9.243 19.143 3.721 1.00 95.31 202 PRO A C 1
ATOM 1622 O O . PRO A 1 202 ? 10.037 18.514 4.428 1.00 95.31 202 PRO A O 1
ATOM 1625 N N . ASP A 1 203 ? 9.368 19.294 2.400 1.00 93.56 203 ASP A N 1
ATOM 1626 C CA . ASP A 1 203 ? 10.502 18.831 1.587 1.00 93.56 203 ASP A CA 1
ATOM 1627 C C . ASP A 1 203 ? 10.845 17.342 1.786 1.00 93.56 203 ASP A C 1
ATOM 1629 O O . ASP A 1 203 ? 12.012 16.942 1.768 1.00 93.56 203 ASP A O 1
ATOM 1633 N N . ILE A 1 204 ? 9.817 16.523 2.028 1.00 96.62 204 ILE A N 1
ATOM 1634 C CA . ILE A 1 204 ? 9.949 15.083 2.227 1.00 96.62 204 ILE A CA 1
ATOM 1635 C C . ILE A 1 204 ? 9.816 14.346 0.890 1.00 96.62 204 ILE A C 1
ATOM 1637 O O . ILE A 1 204 ? 8.970 14.676 0.063 1.00 96.62 204 ILE A O 1
ATOM 1641 N N . ASP A 1 205 ? 10.630 13.313 0.711 1.00 94.69 205 ASP A N 1
ATOM 1642 C CA . ASP A 1 205 ? 10.474 12.315 -0.346 1.00 94.69 205 ASP A CA 1
ATOM 1643 C C . ASP A 1 205 ? 10.225 10.928 0.275 1.00 94.69 205 ASP A C 1
ATOM 1645 O O . ASP A 1 205 ? 10.295 10.746 1.495 1.00 94.69 205 ASP A O 1
ATOM 1649 N N . GLU A 1 206 ? 9.929 9.931 -0.558 1.00 95.38 206 GLU A N 1
ATOM 1650 C CA . GLU A 1 206 ? 9.657 8.559 -0.112 1.00 95.38 206 GLU A CA 1
ATOM 1651 C C . GLU A 1 206 ? 10.817 7.950 0.702 1.00 95.38 206 GLU A C 1
ATOM 1653 O O . GLU A 1 206 ? 10.594 7.328 1.746 1.00 95.38 206 GLU A O 1
ATOM 1658 N N . HIS A 1 207 ? 12.065 8.152 0.270 1.00 94.94 207 HIS A N 1
ATOM 1659 C CA . HIS A 1 207 ? 13.246 7.619 0.953 1.00 94.94 207 HIS A CA 1
ATOM 1660 C C . HIS A 1 207 ? 13.448 8.282 2.325 1.00 94.94 207 HIS A C 1
ATOM 1662 O O . HIS A 1 207 ? 13.794 7.635 3.321 1.00 94.94 207 HIS A O 1
ATOM 1668 N N . GLN A 1 208 ? 13.207 9.586 2.414 1.00 97.12 208 GLN A N 1
ATOM 1669 C CA . GLN A 1 208 ? 13.237 10.326 3.664 1.00 97.12 208 GLN A CA 1
ATOM 1670 C C . GLN A 1 208 ? 12.088 9.925 4.590 1.00 97.12 208 GLN A C 1
ATOM 1672 O O . GLN A 1 208 ? 12.307 9.828 5.798 1.00 97.12 208 GLN A O 1
ATOM 1677 N N . ALA A 1 209 ? 10.891 9.663 4.059 1.00 97.69 209 ALA A N 1
ATOM 1678 C CA . ALA A 1 209 ? 9.762 9.180 4.848 1.00 97.69 209 ALA A CA 1
ATOM 1679 C C . ALA A 1 209 ? 10.080 7.834 5.512 1.00 97.69 209 ALA A C 1
ATOM 1681 O O . ALA A 1 209 ? 9.764 7.644 6.686 1.00 97.69 209 ALA A O 1
ATOM 1682 N N . GLU A 1 210 ? 10.767 6.934 4.804 1.00 97.31 210 GLU A N 1
ATOM 1683 C CA . GLU A 1 210 ? 11.217 5.656 5.354 1.00 97.31 210 GLU A CA 1
ATOM 1684 C C . GLU A 1 210 ? 12.371 5.821 6.360 1.00 97.31 210 GLU A C 1
ATOM 1686 O O . GLU A 1 210 ? 12.271 5.371 7.502 1.00 97.31 210 GLU A O 1
ATOM 1691 N N . SER A 1 211 ? 13.452 6.508 5.979 1.00 97.12 211 SER A N 1
ATOM 1692 C CA . SER A 1 211 ? 14.654 6.654 6.823 1.00 97.12 211 SER A CA 1
ATOM 1693 C C . SER A 1 211 ? 14.430 7.506 8.078 1.00 97.12 211 SER A C 1
ATOM 1695 O O . SER A 1 211 ? 15.101 7.314 9.094 1.00 97.12 211 SER A O 1
ATOM 1697 N N . ARG A 1 212 ? 13.473 8.441 8.038 1.00 97.94 212 ARG A N 1
ATOM 1698 C CA . ARG A 1 212 ? 13.100 9.310 9.166 1.00 97.94 212 ARG A CA 1
ATOM 1699 C C . ARG A 1 212 ? 11.778 8.896 9.809 1.00 97.94 212 ARG A C 1
ATOM 1701 O O . ARG A 1 212 ? 11.303 9.630 10.675 1.00 97.94 212 ARG A O 1
ATOM 1708 N N . PHE A 1 213 ? 11.203 7.744 9.451 1.00 98.44 213 PHE A N 1
ATOM 1709 C CA . PHE A 1 213 ? 9.858 7.319 9.864 1.00 98.44 213 PHE A CA 1
ATOM 1710 C C . PHE A 1 213 ? 9.617 7.493 11.370 1.00 98.44 213 PHE A C 1
ATOM 1712 O O . PHE A 1 213 ? 8.709 8.207 11.796 1.00 98.44 213 PHE A O 1
ATOM 1719 N N . ALA A 1 214 ? 10.501 6.929 12.197 1.00 98.19 214 ALA A N 1
ATOM 1720 C CA . ALA A 1 214 ? 10.395 7.012 13.651 1.00 98.19 214 ALA A CA 1
ATOM 1721 C C . ALA A 1 214 ? 10.518 8.445 14.204 1.00 98.19 214 ALA A C 1
ATOM 1723 O O . ALA A 1 214 ? 9.893 8.779 15.211 1.00 98.19 214 ALA A O 1
ATOM 1724 N N . ALA A 1 215 ? 11.337 9.296 13.581 1.00 98.25 215 ALA A N 1
ATOM 1725 C CA . ALA A 1 215 ? 11.463 10.697 13.976 1.00 98.25 215 ALA A CA 1
ATOM 1726 C C . ALA A 1 215 ? 10.201 11.483 13.593 1.00 98.25 215 ALA A C 1
ATOM 1728 O O . ALA A 1 215 ? 9.662 12.215 14.419 1.00 98.25 215 ALA A O 1
ATOM 1729 N N . ILE A 1 216 ? 9.684 11.265 12.381 1.00 98.50 216 ILE A N 1
ATOM 1730 C CA . ILE A 1 216 ? 8.467 11.904 11.873 1.00 98.50 216 ILE A CA 1
ATOM 1731 C C . ILE A 1 216 ? 7.268 11.555 12.759 1.00 98.50 216 ILE A C 1
ATOM 1733 O O . ILE A 1 216 ? 6.567 12.452 13.220 1.00 98.50 216 ILE A O 1
ATOM 1737 N N . LEU A 1 217 ? 7.063 10.281 13.089 1.00 98.38 217 LEU A N 1
ATOM 1738 C CA . LEU A 1 217 ? 5.939 9.865 13.932 1.00 98.38 217 LEU A CA 1
ATOM 1739 C C . LEU A 1 217 ? 5.972 10.474 15.344 1.00 98.38 217 LEU A C 1
ATOM 1741 O O . LEU A 1 217 ? 4.917 10.724 15.924 1.00 98.38 217 LEU A O 1
ATOM 1745 N N . ARG A 1 218 ? 7.165 10.746 15.888 1.00 98.19 218 ARG A N 1
ATOM 1746 C CA . ARG A 1 218 ? 7.333 11.431 17.183 1.00 98.19 218 ARG A CA 1
ATOM 1747 C C . ARG A 1 218 ? 7.128 12.942 17.089 1.00 98.19 218 ARG A C 1
ATOM 1749 O O . ARG A 1 218 ? 6.705 13.552 18.065 1.00 98.19 218 ARG A O 1
ATOM 1756 N N . SER A 1 219 ? 7.460 13.548 15.951 1.00 97.69 219 SER A N 1
ATOM 1757 C CA . SER A 1 219 ? 7.369 14.998 15.745 1.00 97.69 219 SER A CA 1
ATOM 1758 C C . SER A 1 219 ? 5.989 15.465 15.286 1.00 97.69 219 SER A C 1
ATOM 1760 O O . SER A 1 219 ? 5.620 16.606 15.549 1.00 97.69 219 SER A O 1
ATOM 1762 N N . TYR A 1 220 ? 5.227 14.603 14.615 1.00 97.12 220 TYR A N 1
ATOM 1763 C CA . TYR A 1 220 ? 3.946 14.948 14.009 1.00 97.12 220 TYR A CA 1
ATOM 1764 C C . TYR A 1 220 ? 2.835 14.074 14.595 1.00 97.12 220 TYR A C 1
ATOM 1766 O O . TYR A 1 220 ? 2.659 12.913 14.216 1.00 97.12 220 TYR A O 1
ATOM 1774 N N . GLU A 1 221 ? 2.036 14.664 15.490 1.00 93.88 221 GLU A N 1
ATOM 1775 C CA . GLU A 1 221 ? 0.920 13.991 16.172 1.00 93.88 221 GLU A CA 1
ATOM 1776 C C . GLU A 1 221 ? -0.056 13.332 15.185 1.00 93.88 221 GLU A C 1
ATOM 1778 O O . GLU A 1 221 ? -0.565 12.246 15.454 1.00 93.88 221 GLU A O 1
ATOM 1783 N N . LYS A 1 222 ? -0.246 13.910 13.987 1.00 94.94 222 LYS A N 1
ATOM 1784 C CA . LYS A 1 222 ? -1.073 13.309 12.930 1.00 94.94 222 LYS A CA 1
ATOM 1785 C C . LYS A 1 222 ? -0.656 11.875 12.595 1.00 94.94 222 LYS A C 1
ATOM 1787 O O . LYS A 1 222 ? -1.538 11.068 12.305 1.00 94.94 222 LYS A O 1
ATOM 1792 N N . TYR A 1 223 ? 0.633 11.547 12.615 1.00 96.62 223 TYR A N 1
ATOM 1793 C CA . TYR A 1 223 ? 1.120 10.216 12.241 1.00 96.62 223 TYR A CA 1
ATOM 1794 C C . TYR A 1 223 ? 1.288 9.297 13.447 1.00 96.62 223 TYR A C 1
ATOM 1796 O O . TYR A 1 223 ? 0.948 8.121 13.351 1.00 96.62 223 TYR A O 1
ATOM 1804 N N . GLY A 1 224 ? 1.742 9.829 14.587 1.00 92.81 224 GLY A N 1
ATOM 1805 C CA . GLY A 1 224 ? 1.840 9.066 15.836 1.00 92.81 224 GLY A CA 1
ATOM 1806 C C . GLY A 1 224 ? 0.480 8.741 16.469 1.00 92.81 224 GLY A C 1
ATOM 1807 O O . GLY A 1 224 ? 0.337 7.711 17.119 1.00 92.81 224 GLY A O 1
ATOM 1808 N N . LYS A 1 225 ? -0.540 9.579 16.232 1.00 94.12 225 LYS A N 1
ATOM 1809 C CA . LYS A 1 225 ? -1.912 9.541 16.779 1.00 94.12 225 LYS A CA 1
ATOM 1810 C C . LYS A 1 225 ? -1.989 9.672 18.304 1.00 94.12 225 LYS A C 1
ATOM 1812 O O . LYS A 1 225 ? -2.571 10.624 18.803 1.00 94.12 225 LYS A O 1
ATOM 1817 N N . ASN A 1 226 ? -1.460 8.701 19.039 1.00 95.06 226 ASN A N 1
ATOM 1818 C CA . ASN A 1 226 ? -1.418 8.643 20.500 1.00 95.06 226 ASN A CA 1
ATOM 1819 C C . ASN A 1 226 ? -0.221 7.761 20.932 1.00 95.06 226 ASN A C 1
ATOM 1821 O O . ASN A 1 226 ? 0.341 7.070 20.083 1.00 95.06 226 ASN A O 1
ATOM 1825 N N . PRO A 1 227 ? 0.180 7.730 22.218 1.00 96.75 227 PRO A N 1
ATOM 1826 C CA . PRO A 1 227 ? 1.350 6.953 22.645 1.00 96.75 227 PRO A CA 1
ATOM 1827 C C . PRO A 1 227 ? 1.291 5.454 22.301 1.00 96.75 227 PRO A C 1
ATOM 1829 O O . PRO A 1 227 ? 2.285 4.892 21.858 1.00 96.75 227 PRO A O 1
ATOM 1832 N N . ILE 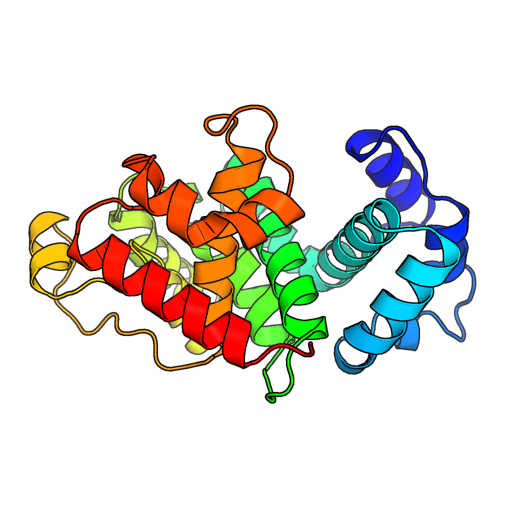A 1 228 ? 0.121 4.817 22.430 1.00 96.56 228 ILE A N 1
ATOM 1833 C CA . ILE A 1 228 ? -0.052 3.376 22.173 1.00 96.56 228 ILE A CA 1
ATOM 1834 C C . ILE A 1 228 ? 0.103 3.069 20.676 1.00 96.56 228 ILE A C 1
ATOM 1836 O O . ILE A 1 228 ? 0.794 2.129 20.286 1.00 96.56 228 ILE A O 1
ATOM 1840 N N . THR A 1 229 ? -0.533 3.874 19.827 1.00 96.88 229 THR A N 1
ATOM 1841 C CA . THR A 1 229 ? -0.446 3.758 18.370 1.00 96.88 229 THR A CA 1
ATOM 1842 C C . THR A 1 229 ? 0.951 4.098 17.859 1.00 96.88 229 THR A C 1
ATOM 1844 O O . THR A 1 229 ? 1.454 3.418 16.966 1.00 96.88 229 THR A O 1
ATOM 1847 N N . LEU A 1 230 ? 1.604 5.099 18.450 1.00 97.94 230 LEU A N 1
ATOM 1848 C CA . LEU A 1 230 ? 2.984 5.450 18.145 1.00 97.94 230 LEU A CA 1
ATOM 1849 C C . LEU A 1 230 ? 3.918 4.266 18.406 1.00 97.94 230 LEU A C 1
ATOM 1851 O O . LEU A 1 230 ? 4.625 3.851 17.491 1.00 97.94 230 LEU A O 1
ATOM 1855 N N . ASP A 1 231 ? 3.887 3.693 19.612 1.00 97.94 231 ASP A N 1
ATOM 1856 C CA . ASP A 1 231 ? 4.737 2.551 19.972 1.00 97.94 231 ASP A CA 1
ATOM 1857 C C . ASP A 1 231 ? 4.513 1.365 19.026 1.00 97.94 231 ASP A C 1
ATOM 1859 O O . ASP A 1 231 ? 5.467 0.721 18.584 1.00 97.94 231 ASP A O 1
ATOM 1863 N N . ARG A 1 232 ? 3.256 1.126 18.633 1.00 97.44 232 ARG A N 1
ATOM 1864 C CA . ARG A 1 232 ? 2.900 0.095 17.655 1.00 97.44 232 ARG A CA 1
ATOM 1865 C C . ARG A 1 232 ? 3.531 0.346 16.287 1.00 97.44 232 ARG A C 1
ATOM 1867 O O . ARG A 1 232 ? 4.142 -0.562 15.732 1.00 97.44 232 ARG A O 1
ATOM 1874 N N . TYR A 1 233 ? 3.413 1.555 15.738 1.00 98.25 233 TYR A N 1
ATOM 1875 C CA . TYR A 1 233 ? 4.025 1.876 14.447 1.00 98.25 233 TYR A CA 1
ATOM 1876 C C . TYR A 1 233 ? 5.556 1.840 14.491 1.00 98.25 233 TYR A C 1
ATOM 1878 O O . TYR A 1 233 ? 6.177 1.445 13.506 1.00 98.25 233 TYR A O 1
ATOM 1886 N N . LEU A 1 234 ? 6.171 2.223 15.613 1.00 98.50 234 LEU A N 1
ATOM 1887 C CA . LEU A 1 234 ? 7.619 2.108 15.798 1.00 98.50 234 LEU A CA 1
ATOM 1888 C C . LEU A 1 234 ? 8.063 0.641 15.790 1.00 98.50 234 LEU A C 1
ATOM 1890 O O . LEU A 1 234 ? 9.014 0.303 15.090 1.00 98.50 234 LEU A O 1
ATOM 1894 N N . ALA A 1 235 ? 7.334 -0.235 16.486 1.00 98.19 235 ALA A N 1
ATOM 1895 C CA . ALA A 1 235 ? 7.596 -1.671 16.463 1.00 98.19 235 ALA A CA 1
ATOM 1896 C C . ALA A 1 235 ? 7.404 -2.272 15.058 1.00 98.19 235 ALA A C 1
ATOM 1898 O O . ALA A 1 235 ? 8.243 -3.052 14.612 1.00 98.19 235 ALA A O 1
ATOM 1899 N N . LEU A 1 236 ? 6.348 -1.872 14.334 1.00 97.81 236 LEU A N 1
ATOM 1900 C CA . LEU A 1 236 ? 6.129 -2.286 12.940 1.00 97.81 236 LEU A CA 1
ATOM 1901 C C . LEU A 1 236 ? 7.288 -1.863 12.036 1.00 97.81 236 LEU A C 1
ATOM 1903 O O . LEU A 1 236 ? 7.762 -2.665 11.234 1.00 97.81 236 LEU A O 1
ATOM 1907 N N . HIS A 1 237 ? 7.757 -0.621 12.177 1.00 98.19 237 HIS A N 1
ATOM 1908 C CA . HIS A 1 237 ? 8.896 -0.120 11.418 1.00 98.19 237 HIS A CA 1
ATOM 1909 C C . HIS A 1 237 ? 10.149 -0.962 11.679 1.00 98.19 237 HIS A C 1
ATOM 1911 O O . HIS A 1 237 ? 10.751 -1.453 10.730 1.00 98.19 237 HIS A O 1
ATOM 1917 N N . GLU A 1 238 ? 10.515 -1.188 12.943 1.00 98.31 238 GLU A N 1
ATOM 1918 C CA . GLU A 1 238 ? 11.690 -1.995 13.297 1.00 98.31 238 GLU A CA 1
ATOM 1919 C C . GLU A 1 238 ? 11.591 -3.436 12.774 1.00 98.31 238 GLU A C 1
ATOM 1921 O O . GLU A 1 238 ? 12.557 -3.963 12.217 1.00 98.31 238 GLU A O 1
ATOM 1926 N N . GLU A 1 239 ? 10.421 -4.063 12.909 1.00 98.00 239 GLU A N 1
ATOM 1927 C CA . GLU A 1 239 ? 10.180 -5.431 12.450 1.00 98.00 239 GLU A CA 1
ATOM 1928 C C . GLU A 1 239 ? 10.315 -5.549 10.923 1.00 98.00 239 GLU A C 1
ATOM 1930 O O . GLU A 1 239 ? 11.051 -6.411 10.434 1.00 98.00 239 GLU A O 1
ATOM 1935 N N . ILE A 1 240 ? 9.675 -4.648 10.170 1.00 98.25 240 ILE A N 1
ATOM 1936 C CA . ILE A 1 240 ? 9.707 -4.648 8.701 1.00 98.25 240 ILE A CA 1
ATOM 1937 C C . ILE A 1 240 ? 11.112 -4.341 8.176 1.00 98.25 240 ILE A C 1
ATOM 1939 O O . ILE A 1 240 ? 11.583 -5.032 7.272 1.00 98.25 240 ILE A O 1
ATOM 1943 N N . GLN A 1 241 ? 11.824 -3.377 8.770 1.00 97.56 241 GLN A N 1
ATOM 1944 C CA . GLN A 1 241 ? 13.228 -3.120 8.424 1.00 97.56 241 GLN A CA 1
ATOM 1945 C C . GLN A 1 241 ? 14.107 -4.350 8.708 1.00 97.56 241 GLN A C 1
ATOM 1947 O O . GLN A 1 241 ? 15.009 -4.672 7.933 1.00 97.56 241 GLN A O 1
ATOM 1952 N N . GLY A 1 242 ? 13.813 -5.096 9.778 1.00 97.69 242 GLY A N 1
ATOM 1953 C CA . GLY A 1 242 ? 14.476 -6.361 10.099 1.00 97.69 242 GLY A CA 1
ATOM 1954 C C . GLY A 1 242 ? 14.277 -7.458 9.046 1.00 97.69 242 GLY A C 1
ATOM 1955 O O . GLY A 1 242 ? 15.144 -8.323 8.889 1.00 97.69 242 GLY A O 1
ATOM 1956 N N . TRP A 1 243 ? 13.178 -7.416 8.289 1.00 97.81 243 TRP A N 1
ATOM 1957 C CA . TRP A 1 243 ? 12.907 -8.357 7.200 1.00 97.81 243 TRP A CA 1
ATOM 1958 C C . TRP A 1 243 ? 13.611 -8.009 5.890 1.00 97.81 243 TRP A C 1
ATOM 1960 O O . TRP A 1 243 ? 13.697 -8.870 5.014 1.00 97.81 243 TRP A O 1
ATOM 1970 N N . MET A 1 244 ? 14.120 -6.789 5.727 1.00 95.06 244 MET A N 1
ATOM 1971 C CA . MET A 1 244 ? 14.685 -6.326 4.461 1.00 95.06 244 MET A CA 1
ATOM 1972 C C . MET A 1 244 ? 16.136 -6.784 4.233 1.00 95.06 244 MET A C 1
ATOM 1974 O O . MET A 1 244 ? 16.911 -7.069 5.158 1.00 95.06 244 MET A O 1
ATOM 1978 N N . ALA A 1 245 ? 16.529 -6.883 2.962 1.00 77.62 245 ALA A N 1
ATOM 1979 C CA . ALA A 1 245 ? 17.923 -6.948 2.542 1.00 77.62 245 ALA A CA 1
ATOM 1980 C C . ALA A 1 245 ? 18.652 -5.645 2.907 1.00 77.62 245 ALA A C 1
ATOM 1982 O O . ALA A 1 245 ? 18.069 -4.570 2.809 1.00 77.62 245 ALA A O 1
ATOM 1983 N N . ARG A 1 246 ? 19.890 -5.776 3.401 1.00 59.72 246 ARG A N 1
ATOM 1984 C CA . ARG A 1 246 ? 20.772 -4.635 3.681 1.00 59.72 246 ARG A CA 1
ATOM 1985 C C . ARG A 1 246 ? 21.593 -4.339 2.443 1.00 59.72 246 ARG A C 1
ATOM 1987 O O . ARG A 1 246 ? 21.928 -5.340 1.768 1.00 59.72 246 ARG A O 1
#

Sequence (246 aa):
MPPYAQHLKTSLRRTGEEYQPLHDWLDNHPEFKTARHELSALAENRQFVGENWGDEAVTEFFLHVTEDLLMKEIDILKQAGCPEEAVDHSIEVARKTLEISSRLKIAVDRRLLARGAIFHDLGKSKTYGMQHGEIGAKMAEELGLEEEIRQIILKHIRGGLTEPEAIELGLPVRDYTLRTPEEKIVIYADRMVDIYTDGIVPDIDEHQAESRFAAILRSYEKYGKNPITLDRYLALHEEIQGWMAR

Radius of gyration: 17.76 Å; chains: 1; bounding box: 42×35×51 Å